Protein AF-A0A3N6ND21-F1 (afdb_monomer)

pLDDT: mean 80.26, std 15.73, range [36.34, 96.75]

Foldseek 3Di:
DDDPPDPPDDPDPPDDPCPVVLLQLLLVCLVPVVDDSLNSSLVSLVVDPDDPDDSVVSSVVSVVVCVVCVVVSNVVSVVVVVVVPPCPPPPPPPPDDDPQDPVNVVVVCCVDPNNVVVVVVCPDPVVVVVVCVCPPPVNVVVVVVVVVVVVCCVVVCVVVVVVVVVVVVCCVVVVPPDPPDDD

Structure (mmCIF, N/CA/C/O backbone):
data_AF-A0A3N6ND21-F1
#
_entry.id   AF-A0A3N6ND21-F1
#
loop_
_atom_site.group_PDB
_atom_site.id
_atom_site.type_symbol
_atom_site.label_atom_id
_atom_site.label_alt_id
_atom_site.label_comp_id
_atom_site.label_asym_id
_atom_site.label_entity_id
_atom_site.label_seq_id
_atom_site.pdbx_PDB_ins_code
_atom_site.Cartn_x
_atom_site.Cartn_y
_atom_site.Cartn_z
_atom_site.occupancy
_atom_site.B_iso_or_equiv
_atom_site.auth_seq_id
_atom_site.auth_comp_id
_atom_site.auth_asym_id
_atom_site.auth_atom_id
_atom_site.pdbx_PDB_model_num
ATOM 1 N N . MET A 1 1 ? 4.925 51.902 -24.354 1.00 36.34 1 MET A N 1
ATOM 2 C CA . MET A 1 1 ? 5.872 50.893 -24.880 1.00 36.34 1 MET A CA 1
ATOM 3 C C . MET A 1 1 ? 6.396 50.049 -23.722 1.00 36.34 1 MET A C 1
ATOM 5 O O . MET A 1 1 ? 7.237 50.530 -22.979 1.00 36.34 1 MET A O 1
ATOM 9 N N . THR A 1 2 ? 5.897 48.825 -23.520 1.00 45.31 2 THR A N 1
ATOM 10 C CA . THR A 1 2 ? 6.400 47.909 -22.473 1.00 45.31 2 THR A CA 1
ATOM 11 C C . THR A 1 2 ? 6.809 46.588 -23.112 1.00 45.31 2 THR A C 1
ATOM 13 O O . THR A 1 2 ? 5.983 45.735 -23.426 1.00 45.31 2 THR A O 1
ATOM 16 N N . ASN A 1 3 ? 8.109 46.460 -23.364 1.00 48.47 3 ASN A N 1
ATOM 17 C CA . ASN A 1 3 ? 8.723 45.335 -24.055 1.00 48.47 3 ASN A CA 1
ATOM 18 C C . ASN A 1 3 ? 8.964 44.195 -23.044 1.00 48.47 3 ASN A C 1
ATOM 20 O O . ASN A 1 3 ? 10.023 44.112 -22.421 1.00 48.47 3 ASN A O 1
ATOM 24 N N . ALA A 1 4 ? 7.953 43.352 -22.810 1.00 55.59 4 ALA A N 1
ATOM 25 C CA . ALA A 1 4 ? 8.074 42.191 -21.929 1.00 55.59 4 ALA A CA 1
ATOM 26 C C . ALA A 1 4 ? 8.944 41.117 -22.607 1.00 55.59 4 ALA A C 1
ATOM 28 O O . ALA A 1 4 ? 8.478 40.353 -23.455 1.00 55.59 4 ALA A O 1
ATOM 29 N N . LYS A 1 5 ? 10.232 41.071 -22.243 1.00 55.31 5 LYS A N 1
ATOM 30 C CA . LYS A 1 5 ? 11.182 40.031 -22.662 1.00 55.31 5 LYS A CA 1
ATOM 31 C C . LYS A 1 5 ? 10.616 38.648 -22.311 1.00 55.31 5 LYS A C 1
ATOM 33 O O . LYS A 1 5 ? 10.659 38.229 -21.157 1.00 55.31 5 LYS A O 1
ATOM 38 N N . ARG A 1 6 ? 10.102 37.924 -23.312 1.00 59.84 6 ARG A N 1
ATOM 39 C CA . ARG A 1 6 ? 9.726 36.508 -23.192 1.00 59.84 6 ARG A CA 1
ATOM 40 C C . ARG A 1 6 ? 10.969 35.721 -22.776 1.00 59.84 6 ARG A C 1
ATOM 42 O O . ARG A 1 6 ? 11.926 35.636 -23.545 1.00 59.84 6 ARG A O 1
ATOM 49 N N . GLY A 1 7 ? 10.969 35.180 -21.558 1.00 59.84 7 GLY A N 1
ATOM 50 C CA . GLY A 1 7 ? 12.037 34.306 -21.084 1.00 59.84 7 GLY A CA 1
ATOM 51 C C . GLY A 1 7 ? 12.221 33.153 -22.066 1.00 59.84 7 GLY A C 1
ATOM 52 O O . GLY A 1 7 ? 11.291 32.387 -22.311 1.00 59.84 7 GLY A O 1
ATOM 53 N N . ARG A 1 8 ? 13.406 33.051 -22.674 1.00 55.09 8 ARG A N 1
ATOM 54 C CA . ARG A 1 8 ? 13.765 31.902 -23.507 1.00 55.09 8 ARG A CA 1
ATOM 55 C C . ARG A 1 8 ? 13.865 30.680 -22.592 1.00 55.09 8 ARG A C 1
ATOM 57 O O . ARG A 1 8 ? 14.837 30.532 -21.862 1.00 55.09 8 ARG A O 1
ATOM 64 N N . GLY A 1 9 ? 12.854 29.822 -22.624 1.00 66.25 9 GLY A N 1
ATOM 65 C CA . GLY A 1 9 ? 12.825 28.561 -21.891 1.00 66.25 9 GLY A CA 1
ATOM 66 C C . GLY A 1 9 ? 11.763 27.630 -22.461 1.00 66.25 9 GLY A C 1
ATOM 67 O O . GLY A 1 9 ? 10.735 28.086 -22.959 1.00 66.25 9 GLY A O 1
ATOM 68 N N . ARG A 1 10 ? 12.019 26.315 -22.415 1.00 59.00 10 ARG A N 1
ATOM 69 C CA . ARG A 1 10 ? 10.995 25.311 -22.734 1.00 59.00 10 ARG A CA 1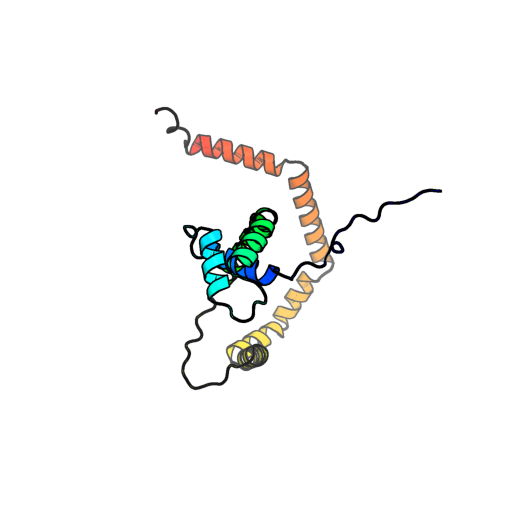
ATOM 70 C C . ARG A 1 10 ? 9.792 25.510 -21.799 1.00 59.00 10 ARG A C 1
ATOM 72 O O . ARG A 1 10 ? 10.011 25.766 -20.613 1.00 59.00 10 ARG A O 1
ATOM 79 N N . PRO A 1 11 ? 8.550 25.371 -22.294 1.00 59.31 11 PRO A N 1
ATOM 80 C CA . PRO A 1 11 ? 7.363 25.485 -21.457 1.00 59.31 11 PRO A CA 1
ATOM 81 C C . PRO A 1 11 ? 7.467 24.550 -20.247 1.00 59.31 11 PRO A C 1
ATOM 83 O O . PRO A 1 11 ? 7.908 23.398 -20.357 1.00 59.31 11 PRO A O 1
ATOM 86 N N . LYS A 1 12 ? 7.091 25.082 -19.080 1.00 48.97 12 LYS A N 1
ATOM 87 C CA . LYS A 1 12 ? 7.062 24.371 -17.798 1.00 48.97 12 LYS A CA 1
ATOM 88 C C . LYS A 1 12 ? 6.184 23.125 -17.990 1.00 48.97 12 LYS A C 1
ATOM 90 O O . LYS A 1 12 ? 4.995 23.261 -18.241 1.00 48.97 12 LYS A O 1
ATOM 95 N N . GLY A 1 13 ? 6.783 21.931 -17.969 1.00 53.28 13 GLY A N 1
ATOM 96 C CA . GLY A 1 13 ? 6.072 20.662 -18.202 1.00 53.28 13 GLY A CA 1
ATOM 97 C C . GLY A 1 13 ? 6.455 19.876 -19.466 1.00 53.28 13 GLY A C 1
ATOM 98 O O . GLY A 1 13 ? 6.049 18.731 -19.589 1.00 53.28 13 GLY A O 1
ATOM 99 N N . SER A 1 14 ? 7.311 20.392 -20.359 1.00 49.66 14 SER A N 1
ATOM 100 C CA . SER A 1 14 ? 7.809 19.651 -21.548 1.00 49.66 14 SER A CA 1
ATOM 101 C C . SER A 1 14 ? 8.803 18.504 -21.227 1.00 49.66 14 SER A C 1
ATOM 103 O O . SER A 1 14 ? 9.479 17.981 -22.121 1.00 49.66 14 SER A O 1
ATOM 105 N N . GLY A 1 15 ? 8.974 18.132 -19.957 1.00 62.44 15 GLY A N 1
ATOM 106 C CA . GLY A 1 15 ? 9.943 17.117 -19.545 1.00 62.44 15 GLY A CA 1
ATOM 107 C C . GLY A 1 15 ? 9.497 15.710 -19.943 1.00 62.44 15 GLY A C 1
ATOM 108 O O . GLY A 1 15 ? 8.353 15.343 -19.704 1.00 62.44 15 GLY A O 1
ATOM 109 N N . LYS A 1 16 ? 10.409 14.901 -20.502 1.00 73.88 16 LYS A N 1
ATOM 110 C CA . LYS A 1 16 ? 10.182 13.456 -20.690 1.00 73.88 16 LYS A CA 1
ATOM 111 C C . LYS A 1 16 ? 9.733 12.833 -19.349 1.00 73.88 16 LYS A C 1
ATOM 113 O O . LYS A 1 16 ? 10.270 13.199 -18.293 1.00 73.88 16 LYS A O 1
ATOM 118 N N . ASN A 1 17 ? 8.738 11.940 -19.384 1.00 83.44 17 ASN A N 1
ATOM 119 C CA . ASN A 1 17 ? 8.227 11.268 -18.187 1.00 83.44 17 ASN A CA 1
ATOM 120 C C . ASN A 1 17 ? 9.236 10.212 -17.714 1.00 83.44 17 ASN A C 1
ATOM 122 O O . ASN A 1 17 ? 9.278 9.099 -18.227 1.00 83.44 17 ASN A O 1
ATOM 126 N N . ASP A 1 18 ? 10.066 10.594 -16.746 1.00 88.88 18 ASP A N 1
ATOM 127 C CA . ASP A 1 18 ? 11.083 9.719 -16.154 1.00 88.88 18 ASP A CA 1
ATOM 128 C C . ASP A 1 18 ? 10.562 8.962 -14.915 1.00 88.88 18 ASP A C 1
ATOM 130 O O . ASP A 1 18 ? 11.304 8.173 -14.335 1.00 88.88 18 ASP A O 1
ATOM 134 N N . GLY A 1 19 ? 9.304 9.185 -14.506 1.00 87.81 19 GLY A N 1
ATOM 135 C CA . GLY A 1 19 ? 8.714 8.611 -13.288 1.00 87.81 19 GLY A CA 1
ATOM 136 C C . GLY A 1 19 ? 8.849 7.087 -13.199 1.00 87.81 19 GLY A C 1
ATOM 137 O O . GLY A 1 19 ? 9.448 6.606 -12.240 1.00 87.81 19 GLY A O 1
ATOM 138 N N . PRO A 1 20 ? 8.442 6.322 -14.232 1.00 90.19 20 PRO A N 1
ATOM 139 C CA . PRO A 1 20 ? 8.549 4.861 -14.209 1.00 90.19 20 PRO A CA 1
ATOM 140 C C . PRO A 1 20 ? 9.982 4.331 -14.044 1.00 90.19 20 PRO A C 1
ATOM 142 O O . PRO A 1 20 ? 10.192 3.246 -13.508 1.00 90.19 20 PRO A O 1
ATOM 145 N N . ILE A 1 21 ? 10.988 5.077 -14.511 1.00 91.31 21 ILE A N 1
ATOM 146 C CA . ILE A 1 21 ? 12.400 4.696 -14.360 1.00 91.31 21 ILE A CA 1
ATOM 147 C C . ILE A 1 21 ? 12.838 4.925 -12.918 1.00 91.31 21 ILE A C 1
ATOM 149 O O . ILE A 1 21 ? 13.498 4.074 -12.328 1.00 91.31 21 ILE A O 1
ATOM 153 N N . LEU A 1 22 ? 12.474 6.078 -12.358 1.00 94.38 22 LEU A N 1
ATOM 154 C CA . LEU A 1 22 ? 12.807 6.442 -10.987 1.00 94.38 22 LEU A CA 1
ATOM 155 C C . LEU A 1 22 ? 12.127 5.505 -9.978 1.00 94.38 22 LEU A C 1
ATOM 157 O O . LEU A 1 22 ? 12.752 5.150 -8.982 1.00 94.38 22 LEU A O 1
ATOM 161 N N . ASP A 1 23 ? 10.919 5.022 -10.276 1.00 95.50 23 ASP A N 1
ATOM 162 C CA . ASP A 1 23 ? 10.266 3.961 -9.504 1.00 95.50 23 ASP A CA 1
ATOM 163 C C . ASP A 1 23 ? 11.098 2.672 -9.485 1.00 95.50 23 ASP A C 1
ATOM 165 O O . ASP A 1 23 ? 11.390 2.148 -8.412 1.00 95.50 23 ASP A O 1
ATOM 169 N N . ARG A 1 24 ? 11.573 2.204 -10.650 1.00 93.56 24 ARG A N 1
ATOM 170 C CA . ARG A 1 24 ? 12.448 1.018 -10.733 1.00 93.56 24 ARG A CA 1
ATOM 171 C C . ARG A 1 24 ? 13.773 1.215 -9.997 1.00 93.56 24 ARG A C 1
ATOM 173 O O . ARG A 1 24 ? 14.292 0.269 -9.410 1.00 93.56 24 ARG A O 1
ATOM 180 N N . VAL A 1 25 ? 14.335 2.427 -10.033 1.00 95.62 25 VAL A N 1
ATOM 181 C CA . VAL A 1 25 ? 15.542 2.778 -9.265 1.00 95.62 25 VAL A CA 1
ATOM 182 C C . VAL A 1 25 ? 15.263 2.644 -7.769 1.00 95.62 25 VAL A C 1
ATOM 184 O O . VAL A 1 25 ? 16.058 2.029 -7.061 1.00 95.62 25 VAL A O 1
ATOM 187 N N . ALA A 1 26 ? 14.139 3.181 -7.292 1.00 96.00 26 ALA A N 1
ATOM 188 C CA . ALA A 1 26 ? 13.749 3.090 -5.891 1.00 96.00 26 ALA A CA 1
ATOM 189 C C . ALA A 1 26 ? 13.506 1.642 -5.452 1.00 96.00 26 ALA A C 1
ATOM 191 O O . ALA A 1 26 ? 14.030 1.235 -4.418 1.00 96.00 26 ALA A O 1
ATOM 192 N N . ASP A 1 27 ? 12.809 0.845 -6.262 1.00 95.00 27 ASP A N 1
ATOM 193 C CA . ASP A 1 27 ? 12.587 -0.577 -5.984 1.00 95.00 27 ASP A CA 1
ATOM 194 C C . ASP A 1 27 ? 13.919 -1.348 -5.900 1.00 95.00 27 ASP A C 1
ATOM 196 O O . ASP A 1 27 ? 14.110 -2.176 -5.007 1.00 95.00 27 ASP A O 1
ATOM 200 N N . ALA A 1 28 ? 14.881 -1.041 -6.781 1.00 94.12 28 ALA A N 1
ATOM 201 C CA . ALA A 1 28 ? 16.209 -1.655 -6.758 1.00 94.12 28 ALA A CA 1
ATOM 202 C C . ALA A 1 28 ? 16.999 -1.318 -5.481 1.00 94.12 28 ALA A C 1
ATOM 204 O O . ALA A 1 28 ? 17.672 -2.191 -4.939 1.00 94.12 28 ALA A O 1
ATOM 205 N N . ILE A 1 29 ? 16.899 -0.079 -4.988 1.00 96.12 29 ILE A N 1
ATOM 206 C CA . ILE A 1 29 ? 17.558 0.363 -3.747 1.00 96.12 29 ILE A CA 1
ATOM 207 C C . ILE A 1 29 ? 16.871 -0.230 -2.513 1.00 96.12 29 ILE A C 1
ATOM 209 O O . ILE A 1 29 ? 17.539 -0.605 -1.558 1.00 96.12 29 ILE A O 1
ATOM 213 N N . VAL A 1 30 ? 15.540 -0.336 -2.508 1.00 95.25 30 VAL A N 1
ATOM 214 C CA . VAL A 1 30 ? 14.815 -0.978 -1.399 1.00 95.25 30 VAL A CA 1
ATOM 215 C C . VAL A 1 30 ? 15.167 -2.464 -1.304 1.00 95.25 30 VAL A C 1
ATOM 217 O O . VAL A 1 30 ? 15.312 -2.982 -0.200 1.00 95.25 30 VAL A O 1
ATOM 220 N N . LYS A 1 31 ? 15.345 -3.140 -2.446 1.00 92.88 31 LYS A N 1
ATOM 221 C CA . LYS A 1 31 ? 15.768 -4.546 -2.497 1.00 92.88 31 LYS A CA 1
ATOM 222 C C . LYS A 1 31 ? 17.215 -4.750 -2.034 1.00 92.88 31 LYS A C 1
ATOM 224 O O . LYS A 1 31 ? 17.497 -5.743 -1.372 1.00 92.88 31 LYS A O 1
ATOM 229 N N . ASP A 1 32 ? 18.116 -3.841 -2.399 1.00 94.31 32 ASP A N 1
ATOM 230 C CA . ASP A 1 32 ? 19.530 -3.860 -2.010 1.00 94.31 32 ASP A CA 1
ATOM 231 C C . ASP A 1 32 ? 19.944 -2.486 -1.451 1.00 94.31 32 ASP A C 1
ATOM 233 O O . ASP A 1 32 ? 20.367 -1.607 -2.212 1.00 94.31 32 ASP A O 1
ATOM 237 N N . PRO A 1 33 ? 19.844 -2.278 -0.123 1.00 92.81 33 PRO A N 1
ATOM 238 C CA . PRO A 1 33 ? 20.138 -0.988 0.501 1.00 92.81 33 PRO A CA 1
ATOM 239 C C . PRO A 1 33 ? 21.593 -0.521 0.360 1.00 92.81 33 PRO A C 1
ATOM 241 O O . PRO A 1 33 ? 21.868 0.663 0.554 1.00 92.81 33 PRO A O 1
ATOM 244 N N . GLN A 1 34 ? 22.536 -1.415 0.033 1.00 93.31 34 GLN A N 1
ATOM 245 C CA . GLN A 1 34 ? 23.933 -1.037 -0.209 1.00 93.31 34 GLN A CA 1
ATOM 246 C C . GLN A 1 34 ? 24.150 -0.478 -1.623 1.00 93.31 34 GLN A C 1
ATOM 248 O O . GLN A 1 34 ? 25.197 0.113 -1.919 1.00 93.31 34 GLN A O 1
ATOM 253 N N . LEU A 1 35 ? 23.162 -0.627 -2.509 1.00 93.81 35 LEU A N 1
ATOM 254 C CA . LEU A 1 35 ? 23.247 -0.172 -3.883 1.00 93.81 35 LEU A CA 1
ATOM 255 C C . LEU A 1 35 ? 23.168 1.356 -3.965 1.00 93.81 35 LEU A C 1
ATOM 257 O O . LEU A 1 35 ? 22.164 1.989 -3.640 1.00 93.81 35 LEU A O 1
ATOM 261 N N . LYS A 1 36 ? 24.231 1.970 -4.493 1.00 95.69 36 LYS A N 1
ATOM 262 C CA . LYS A 1 36 ? 24.248 3.416 -4.742 1.00 95.69 36 LYS A CA 1
ATOM 263 C C . LYS A 1 36 ? 23.191 3.794 -5.795 1.00 95.69 36 LYS A C 1
ATOM 265 O O . LYS A 1 36 ? 23.129 3.135 -6.839 1.00 95.69 36 LYS A O 1
ATOM 270 N N . PRO A 1 37 ? 22.455 4.911 -5.624 1.00 93.94 37 PRO A N 1
ATOM 271 C CA . PRO A 1 37 ? 21.434 5.340 -6.583 1.00 93.94 37 PRO A CA 1
ATOM 272 C C . PRO A 1 37 ? 21.960 5.512 -8.010 1.00 93.94 37 PRO A C 1
ATOM 274 O O . PRO A 1 37 ? 21.326 5.079 -8.966 1.00 93.94 37 PRO A O 1
ATOM 277 N N . THR A 1 38 ? 23.164 6.070 -8.167 1.00 94.81 38 THR A N 1
ATOM 278 C CA . THR A 1 38 ? 23.814 6.224 -9.478 1.00 94.81 38 THR A CA 1
ATOM 279 C C . THR A 1 38 ? 24.069 4.873 -10.150 1.00 94.81 38 THR A C 1
ATOM 281 O O . THR A 1 38 ? 23.863 4.732 -11.352 1.00 94.81 38 THR A O 1
ATOM 284 N N . THR A 1 39 ? 24.473 3.862 -9.378 1.00 96.75 39 THR A N 1
ATOM 285 C CA . THR A 1 39 ? 24.692 2.501 -9.882 1.00 96.75 39 THR A CA 1
ATOM 286 C C . THR A 1 39 ? 23.372 1.850 -10.292 1.00 96.75 39 THR A C 1
ATOM 288 O O . THR A 1 39 ? 23.305 1.225 -11.349 1.00 96.75 39 THR A O 1
ATOM 291 N N . ALA A 1 40 ? 22.311 2.034 -9.502 1.00 95.38 40 ALA A N 1
ATOM 292 C CA . ALA A 1 40 ? 20.968 1.566 -9.842 1.00 95.38 40 ALA A CA 1
ATOM 293 C C . ALA A 1 40 ? 20.448 2.211 -11.142 1.00 95.38 40 ALA A C 1
ATOM 295 O O . ALA A 1 40 ? 19.977 1.508 -12.035 1.00 95.38 40 ALA A O 1
ATOM 296 N N . MET A 1 41 ? 20.615 3.529 -11.297 1.00 94.94 41 MET A N 1
ATOM 297 C CA . MET A 1 41 ? 20.259 4.253 -12.525 1.00 94.94 41 MET A CA 1
ATOM 298 C C . MET A 1 41 ? 21.017 3.723 -13.741 1.00 94.94 41 MET A C 1
ATOM 300 O O . MET A 1 41 ? 20.397 3.429 -14.757 1.00 94.94 41 MET A O 1
ATOM 304 N N . LEU A 1 42 ? 22.340 3.553 -13.639 1.00 94.88 42 LEU A N 1
ATOM 305 C CA . LEU A 1 42 ? 23.164 3.020 -14.729 1.00 94.88 42 LEU A CA 1
ATOM 306 C C . LEU A 1 42 ? 22.713 1.620 -15.160 1.00 94.88 42 LEU A C 1
ATOM 308 O O . LEU A 1 42 ? 22.593 1.360 -16.356 1.00 94.88 42 LEU A O 1
ATOM 312 N N . ARG A 1 43 ? 22.417 0.734 -14.199 1.00 94.44 43 ARG A N 1
ATOM 313 C CA . ARG A 1 43 ? 21.896 -0.612 -14.490 1.00 94.44 43 ARG A CA 1
ATOM 314 C C . ARG A 1 43 ? 20.603 -0.549 -15.306 1.00 94.44 43 ARG A C 1
ATOM 316 O O . ARG A 1 43 ? 20.474 -1.270 -16.289 1.00 94.44 43 ARG A O 1
ATOM 323 N N . ILE A 1 44 ? 19.677 0.332 -14.930 1.00 92.94 44 ILE A N 1
ATOM 324 C CA . ILE A 1 44 ? 18.375 0.455 -15.599 1.00 92.94 44 ILE A CA 1
ATOM 325 C C . ILE A 1 44 ? 18.504 1.112 -16.977 1.00 92.94 44 ILE A C 1
ATOM 327 O O . ILE A 1 44 ? 17.879 0.641 -17.923 1.00 92.94 44 ILE A O 1
ATOM 331 N N . ILE A 1 45 ? 19.336 2.152 -17.120 1.00 91.44 45 ILE A N 1
ATOM 332 C CA . ILE A 1 45 ? 19.573 2.809 -18.415 1.00 91.44 45 ILE A CA 1
ATOM 333 C C . ILE A 1 45 ? 20.145 1.806 -19.424 1.00 91.44 45 ILE A C 1
ATOM 335 O O . ILE A 1 45 ? 19.645 1.723 -20.541 1.00 91.44 45 ILE A O 1
ATOM 339 N N . ARG A 1 46 ? 21.155 1.020 -19.027 1.00 90.00 46 ARG A N 1
ATOM 340 C CA . ARG A 1 46 ? 21.801 0.025 -19.903 1.00 90.00 46 ARG A CA 1
ATOM 341 C C . ARG A 1 46 ? 20.886 -1.138 -20.269 1.00 90.00 46 ARG A C 1
ATOM 343 O O . ARG A 1 46 ? 21.013 -1.688 -21.354 1.00 90.00 46 ARG A O 1
ATOM 350 N N . GLY A 1 47 ? 19.980 -1.510 -19.367 1.00 85.38 47 GLY A N 1
ATOM 351 C CA . GLY A 1 47 ? 19.015 -2.585 -19.590 1.00 85.38 47 GLY A CA 1
ATOM 352 C C . GLY A 1 47 ? 17.833 -2.200 -20.484 1.00 85.38 47 GLY A C 1
ATOM 353 O O . GLY A 1 47 ? 17.017 -3.063 -20.791 1.00 85.38 47 GLY A O 1
ATOM 354 N N . GLN A 1 48 ? 17.706 -0.932 -20.889 1.00 82.25 48 GLN A N 1
ATOM 355 C CA . GLN A 1 48 ? 16.574 -0.452 -21.674 1.00 82.25 48 GLN A CA 1
ATOM 356 C C . GLN A 1 48 ? 17.031 0.102 -23.028 1.00 82.25 48 GLN A C 1
ATOM 358 O O . GLN A 1 48 ? 17.790 1.065 -23.100 1.00 82.25 48 GLN A O 1
ATOM 363 N N . SER A 1 49 ? 16.522 -0.482 -24.111 1.00 73.81 49 SER A N 1
ATOM 364 C CA . SER A 1 49 ? 16.683 0.023 -25.477 1.00 73.81 49 SER A CA 1
ATOM 365 C C . SER A 1 49 ? 15.608 1.062 -25.822 1.00 73.81 49 SER A C 1
ATOM 367 O O . SER A 1 49 ? 14.520 1.051 -25.245 1.00 73.81 49 SER A O 1
ATOM 369 N N . GLY A 1 50 ? 15.885 1.936 -26.795 1.00 76.69 50 GLY A N 1
ATOM 370 C CA . GLY A 1 50 ? 14.893 2.884 -27.331 1.00 76.69 50 GLY A CA 1
ATOM 371 C C . GLY A 1 50 ? 14.995 4.317 -26.800 1.00 76.69 50 GLY A C 1
ATOM 372 O O . GLY A 1 50 ? 13.997 5.032 -26.763 1.00 76.69 50 GLY A O 1
ATOM 373 N N . TRP A 1 51 ? 16.184 4.752 -26.376 1.00 75.75 51 TRP A N 1
ATOM 374 C CA . TRP A 1 51 ? 16.416 6.136 -25.965 1.00 75.75 51 TRP A CA 1
ATOM 375 C C . TRP A 1 51 ? 17.002 6.983 -27.096 1.00 75.75 51 TRP A C 1
ATOM 377 O O . TRP A 1 51 ? 18.046 6.645 -27.641 1.00 75.75 51 TRP A O 1
ATOM 387 N N . ASP A 1 52 ? 16.423 8.163 -27.337 1.00 74.19 52 ASP A N 1
ATOM 388 C CA . ASP A 1 52 ? 16.986 9.157 -28.277 1.00 74.19 52 ASP A CA 1
ATOM 389 C C . ASP A 1 52 ? 18.198 9.930 -27.714 1.00 74.19 52 ASP A C 1
ATOM 391 O O . ASP A 1 52 ? 18.632 10.921 -28.297 1.00 74.19 52 ASP A O 1
ATOM 395 N N . ALA A 1 53 ? 18.682 9.584 -26.517 1.00 79.94 53 ALA A N 1
ATOM 396 C CA . ALA A 1 53 ? 19.714 10.334 -25.804 1.00 79.94 53 ALA A CA 1
ATOM 397 C C . ALA A 1 53 ? 20.820 9.410 -25.294 1.00 79.94 53 ALA A C 1
ATOM 399 O O . ALA A 1 53 ? 20.576 8.248 -24.979 1.00 79.94 53 ALA A O 1
ATOM 400 N N . THR A 1 54 ? 22.026 9.961 -25.158 1.00 86.19 54 THR A N 1
ATOM 401 C CA . THR A 1 54 ? 23.175 9.225 -24.624 1.00 86.19 54 THR A CA 1
ATOM 402 C C . THR A 1 54 ? 22.974 8.870 -23.149 1.00 86.19 54 THR A C 1
ATOM 404 O O . THR A 1 54 ? 22.302 9.587 -22.397 1.00 86.19 54 THR A O 1
ATOM 407 N N . GLU A 1 55 ? 23.614 7.782 -22.713 1.00 87.44 55 GLU A N 1
ATOM 408 C CA . GLU A 1 55 ? 23.602 7.311 -21.320 1.00 87.44 55 GLU A CA 1
ATOM 409 C C . GLU A 1 55 ? 23.979 8.429 -20.336 1.00 87.44 55 GLU A C 1
ATOM 411 O O . GLU A 1 55 ? 23.293 8.639 -19.337 1.00 87.44 55 GLU A O 1
ATOM 416 N N . ALA A 1 56 ? 25.010 9.217 -20.654 1.00 88.12 56 ALA A N 1
ATOM 417 C CA . ALA A 1 56 ? 25.466 10.320 -19.811 1.00 88.12 56 ALA A CA 1
ATOM 418 C C . ALA A 1 56 ? 24.407 11.428 -19.651 1.00 88.12 56 ALA A C 1
ATOM 420 O O . ALA A 1 56 ? 24.226 11.972 -18.556 1.00 88.12 56 ALA A O 1
ATOM 421 N N . THR A 1 57 ? 23.681 11.762 -20.723 1.00 88.06 57 THR A N 1
ATOM 422 C CA . THR A 1 57 ? 22.603 12.759 -20.679 1.00 88.06 57 THR A CA 1
ATOM 423 C C . THR A 1 57 ? 21.412 12.254 -19.866 1.00 88.06 57 THR A C 1
ATOM 425 O O . THR A 1 57 ? 20.846 13.011 -19.074 1.00 88.06 57 THR A O 1
ATOM 428 N N . LEU A 1 58 ? 21.048 10.978 -20.023 1.00 88.56 58 LEU A N 1
ATOM 429 C CA . LEU A 1 58 ? 19.986 10.345 -19.239 1.00 88.56 58 LEU A CA 1
ATOM 430 C C . LEU A 1 58 ? 20.346 10.298 -17.756 1.00 88.56 58 LEU A C 1
ATOM 432 O O . LEU A 1 58 ? 19.537 10.697 -16.922 1.00 88.56 58 LEU A O 1
ATOM 436 N N . LEU A 1 59 ? 21.576 9.895 -17.434 1.00 93.19 59 LEU A N 1
ATOM 437 C CA . LEU A 1 59 ? 22.048 9.802 -16.060 1.00 93.19 59 LEU A CA 1
ATOM 438 C C . LEU A 1 59 ? 21.960 11.152 -15.344 1.00 93.19 59 LEU A C 1
ATOM 440 O O . LEU A 1 59 ? 21.363 11.234 -14.274 1.00 93.19 59 LEU A O 1
ATOM 444 N N . ARG A 1 60 ? 22.477 12.230 -15.953 1.00 91.25 60 ARG A N 1
ATOM 445 C CA . ARG A 1 60 ? 22.401 13.581 -15.366 1.00 91.25 60 ARG A CA 1
ATOM 446 C C . ARG A 1 6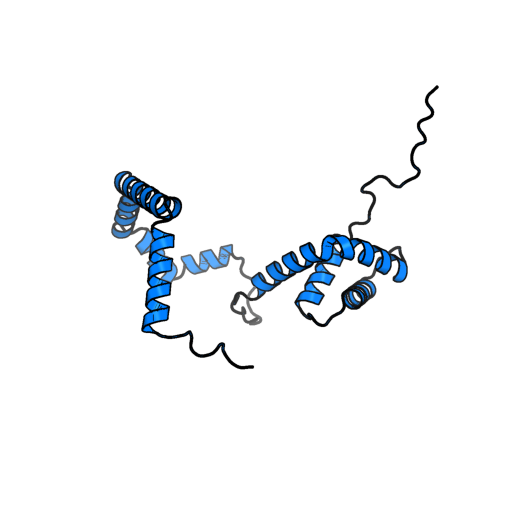0 ? 20.957 14.032 -15.142 1.00 91.25 60 ARG A C 1
ATOM 448 O O . ARG A 1 60 ? 20.649 14.624 -14.108 1.00 91.25 60 ARG A O 1
ATOM 455 N N . ARG A 1 61 ? 20.061 13.741 -16.092 1.00 88.81 61 ARG A N 1
ATOM 456 C CA . ARG A 1 61 ? 18.635 14.081 -15.982 1.00 88.81 61 ARG A CA 1
ATOM 457 C C . ARG A 1 61 ? 17.967 13.340 -14.822 1.00 88.81 61 ARG A C 1
ATOM 459 O O . ARG A 1 61 ? 17.265 13.968 -14.031 1.00 88.81 61 ARG A O 1
ATOM 466 N N . LEU A 1 62 ? 18.206 12.033 -14.709 1.00 92.12 62 LEU A N 1
ATOM 467 C CA . LEU A 1 62 ? 17.653 11.203 -13.638 1.00 92.12 62 LEU A CA 1
ATOM 468 C C . LEU A 1 62 ? 18.216 11.590 -12.273 1.00 92.12 62 LEU A C 1
ATOM 470 O O . LEU A 1 62 ? 17.447 11.696 -11.326 1.00 92.12 62 LEU A O 1
ATOM 474 N N . GLN A 1 63 ? 19.512 11.895 -12.175 1.00 94.50 63 GLN A N 1
ATOM 475 C CA . GLN A 1 63 ? 20.128 12.399 -10.944 1.00 94.50 63 GLN A CA 1
ATOM 476 C C . GLN A 1 63 ? 19.469 13.696 -10.462 1.00 94.50 63 GLN A C 1
ATOM 478 O O . GLN A 1 63 ? 19.170 13.827 -9.276 1.00 94.50 63 GLN A O 1
ATOM 483 N N . GLY A 1 64 ? 19.204 14.637 -11.377 1.00 92.38 64 GLY A N 1
ATOM 484 C CA . GLY A 1 64 ? 18.531 15.894 -11.047 1.00 92.38 64 GLY A CA 1
ATOM 485 C C . GLY A 1 64 ? 17.127 15.685 -10.475 1.00 92.38 64 GLY A C 1
ATOM 486 O O . GLY A 1 64 ? 16.780 16.300 -9.471 1.00 92.38 64 GLY A O 1
ATOM 487 N N . LYS A 1 65 ? 16.336 14.784 -11.072 1.00 91.12 65 LYS A N 1
ATOM 488 C CA . LYS A 1 65 ? 14.987 14.453 -10.579 1.00 91.12 65 LYS A CA 1
ATOM 489 C C . LYS A 1 65 ? 15.021 13.664 -9.275 1.00 91.12 65 LYS A C 1
ATOM 491 O O . LYS A 1 65 ? 14.307 13.994 -8.335 1.00 91.12 65 LYS A O 1
ATOM 496 N N . TRP A 1 66 ? 15.908 12.678 -9.191 1.00 94.31 66 TRP A N 1
ATOM 497 C CA . TRP A 1 66 ? 16.096 11.866 -7.996 1.00 94.31 66 TRP A CA 1
ATOM 498 C C . TRP A 1 66 ? 16.441 12.715 -6.778 1.00 94.31 66 TRP A C 1
ATOM 500 O O . TRP A 1 66 ? 15.882 12.494 -5.715 1.00 94.31 66 TRP A O 1
ATOM 510 N N . LYS A 1 67 ? 17.298 13.731 -6.924 1.00 93.31 67 LYS A N 1
ATOM 511 C CA . LYS A 1 67 ? 17.648 14.626 -5.812 1.00 93.31 67 LYS A CA 1
ATOM 512 C C . LYS A 1 67 ? 16.427 15.315 -5.184 1.00 93.31 67 LYS A C 1
ATOM 514 O O . LYS A 1 67 ? 16.459 15.599 -3.993 1.00 93.31 67 LYS A O 1
ATOM 519 N N . ASN A 1 68 ? 15.378 15.564 -5.965 1.00 91.19 68 ASN A N 1
ATOM 520 C CA . ASN A 1 68 ? 14.175 16.252 -5.500 1.00 91.19 68 ASN A CA 1
ATOM 521 C C . ASN A 1 68 ? 13.086 15.289 -5.000 1.00 91.19 68 ASN A C 1
ATOM 523 O O . ASN A 1 68 ? 12.266 15.678 -4.177 1.00 91.19 68 ASN A O 1
ATOM 527 N N . GLU A 1 69 ? 13.045 14.057 -5.517 1.00 92.81 69 GLU A N 1
ATOM 528 C CA . GLU A 1 69 ? 11.913 13.134 -5.333 1.00 92.81 69 GLU A CA 1
ATOM 529 C C . GLU A 1 69 ? 12.287 11.820 -4.623 1.00 92.81 69 GLU A C 1
ATOM 531 O O . GLU A 1 69 ? 11.409 10.999 -4.358 1.00 92.81 69 GLU A O 1
ATOM 536 N N . SER A 1 70 ? 13.568 11.600 -4.306 1.00 92.56 70 SER A N 1
ATOM 537 C CA . SER A 1 70 ? 14.093 10.326 -3.787 1.00 92.56 70 SER A CA 1
ATOM 538 C C . SER A 1 70 ? 13.358 9.818 -2.554 1.00 92.56 70 SER A C 1
ATOM 540 O O . SER A 1 7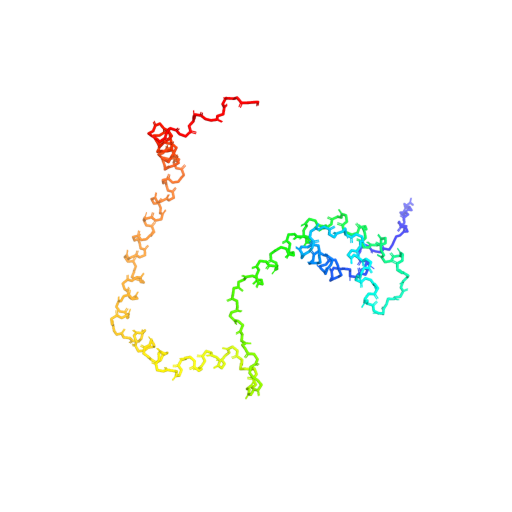0 ? 13.012 8.644 -2.499 1.00 92.56 70 SER A O 1
ATOM 542 N N . GLU A 1 71 ? 13.091 10.683 -1.578 1.00 93.88 71 GLU A N 1
ATOM 543 C CA . GLU A 1 71 ? 12.423 10.297 -0.334 1.00 93.88 71 GLU A CA 1
ATOM 544 C C . GLU A 1 71 ? 11.009 9.765 -0.596 1.00 93.88 71 GLU A C 1
ATOM 546 O O . GLU A 1 71 ? 10.643 8.684 -0.131 1.00 93.88 71 GLU A O 1
ATOM 551 N N . LYS A 1 72 ? 10.243 10.476 -1.431 1.00 94.44 72 LYS A N 1
ATOM 552 C CA . LYS A 1 72 ? 8.894 10.071 -1.835 1.00 94.44 72 LYS A CA 1
ATOM 553 C C . LYS A 1 72 ? 8.914 8.735 -2.579 1.00 94.44 72 LYS A C 1
ATOM 555 O O . LYS A 1 72 ? 8.100 7.860 -2.293 1.00 94.44 72 LYS A O 1
ATOM 560 N N . LEU A 1 73 ? 9.846 8.578 -3.516 1.00 94.25 73 LEU A N 1
ATOM 561 C CA . LEU A 1 73 ? 9.985 7.363 -4.318 1.00 94.25 73 LEU A CA 1
ATOM 562 C C . LEU A 1 73 ? 10.401 6.158 -3.464 1.00 94.25 73 LEU A C 1
ATOM 564 O O . LEU A 1 73 ? 9.859 5.071 -3.640 1.00 94.25 73 LEU A O 1
ATOM 568 N N . LEU A 1 74 ? 11.319 6.344 -2.511 1.00 95.75 74 LEU A N 1
ATOM 569 C CA . LEU A 1 74 ? 11.756 5.285 -1.599 1.00 95.75 74 LEU A CA 1
ATOM 570 C C . LEU A 1 74 ? 10.646 4.866 -0.633 1.00 95.75 74 LEU A C 1
ATOM 572 O O . LEU A 1 74 ? 10.488 3.673 -0.385 1.00 95.75 74 LEU A O 1
ATOM 576 N N . ASN A 1 75 ? 9.852 5.806 -0.115 1.00 94.06 75 ASN A N 1
ATOM 577 C CA . ASN A 1 75 ? 8.703 5.470 0.727 1.00 94.06 75 ASN A CA 1
ATOM 578 C C . ASN A 1 75 ? 7.649 4.680 -0.058 1.00 94.06 75 ASN A C 1
ATOM 580 O O . ASN A 1 75 ? 7.237 3.612 0.390 1.00 94.06 75 ASN A O 1
ATOM 584 N N . ALA A 1 76 ? 7.309 5.121 -1.272 1.00 91.88 76 ALA A N 1
ATOM 585 C CA . ALA A 1 76 ? 6.408 4.375 -2.149 1.00 91.88 76 ALA A CA 1
ATOM 586 C C . ALA A 1 76 ? 6.950 2.970 -2.481 1.00 91.88 76 ALA A C 1
ATOM 588 O O . ALA A 1 76 ? 6.205 1.992 -2.455 1.00 91.88 76 ALA A O 1
ATOM 589 N N . ALA A 1 77 ? 8.254 2.836 -2.740 1.00 93.62 77 ALA A N 1
ATOM 590 C CA . ALA A 1 77 ? 8.894 1.544 -2.985 1.00 93.62 77 ALA A CA 1
ATOM 591 C C . ALA A 1 77 ? 8.856 0.617 -1.756 1.00 93.62 77 ALA A C 1
ATOM 593 O O . ALA A 1 77 ? 8.607 -0.580 -1.895 1.00 93.62 77 ALA A O 1
ATOM 594 N N . ARG A 1 78 ? 9.036 1.151 -0.540 1.00 93.31 78 ARG A N 1
ATOM 595 C CA . ARG A 1 78 ? 8.892 0.382 0.710 1.00 93.31 78 ARG A CA 1
ATOM 596 C C . ARG A 1 78 ? 7.464 -0.106 0.916 1.00 93.31 78 ARG A C 1
ATOM 598 O O . ARG A 1 78 ? 7.277 -1.266 1.268 1.00 93.31 78 ARG A O 1
ATOM 605 N N . GLU A 1 79 ? 6.465 0.737 0.655 1.00 90.69 79 GLU A N 1
ATOM 606 C CA . GLU A 1 79 ? 5.057 0.327 0.701 1.00 90.69 79 GLU A CA 1
ATOM 607 C C . GLU A 1 79 ? 4.769 -0.797 -0.299 1.00 90.69 79 GLU A C 1
ATOM 609 O O . GLU A 1 79 ? 4.119 -1.786 0.047 1.00 90.69 79 GLU A O 1
ATOM 614 N N . ARG A 1 80 ? 5.290 -0.687 -1.530 1.00 89.81 80 ARG A N 1
ATOM 615 C CA . ARG A 1 80 ? 5.187 -1.752 -2.538 1.00 89.81 80 ARG A CA 1
ATOM 616 C C . ARG A 1 80 ? 5.844 -3.046 -2.057 1.00 89.81 80 ARG A C 1
ATOM 618 O O . ARG A 1 80 ? 5.219 -4.099 -2.136 1.00 89.81 80 ARG A O 1
ATOM 625 N N . ALA A 1 81 ? 7.058 -2.979 -1.514 1.00 87.50 81 ALA A N 1
ATOM 626 C CA . ALA A 1 81 ? 7.772 -4.148 -1.000 1.00 87.50 81 ALA A CA 1
ATOM 627 C C . ALA A 1 81 ? 7.046 -4.804 0.190 1.00 87.50 81 ALA A C 1
ATOM 629 O O . ALA A 1 81 ? 6.944 -6.028 0.252 1.00 87.50 81 ALA A O 1
ATOM 630 N N . ALA A 1 82 ? 6.470 -4.006 1.093 1.00 84.00 82 ALA A N 1
ATOM 631 C CA . ALA A 1 82 ? 5.679 -4.505 2.216 1.00 84.00 82 ALA A CA 1
ATOM 632 C C . ALA A 1 82 ? 4.435 -5.284 1.752 1.00 84.00 82 ALA A C 1
ATOM 634 O O . ALA A 1 82 ? 4.097 -6.302 2.349 1.00 84.00 82 ALA A O 1
ATOM 635 N N . ARG A 1 83 ? 3.793 -4.866 0.649 1.00 78.88 83 ARG A N 1
ATOM 636 C CA . ARG A 1 83 ? 2.657 -5.595 0.052 1.00 78.88 83 ARG A CA 1
ATOM 637 C C . ARG A 1 83 ? 3.050 -6.956 -0.533 1.00 78.88 83 ARG A C 1
ATOM 639 O O . ARG A 1 83 ? 2.231 -7.866 -0.527 1.00 78.88 83 ARG A O 1
ATOM 646 N N . VAL A 1 84 ? 4.281 -7.108 -1.022 1.00 69.56 84 VAL A N 1
ATOM 647 C CA . VAL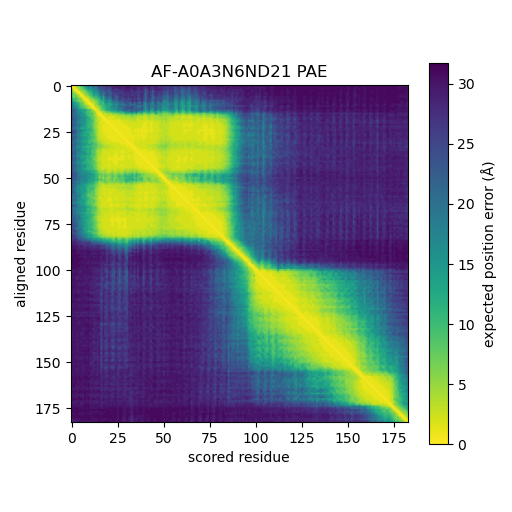 A 1 84 ? 4.781 -8.377 -1.588 1.00 69.56 84 VAL A CA 1
ATOM 648 C C . VAL A 1 84 ? 5.109 -9.400 -0.493 1.00 69.56 84 VAL A C 1
ATOM 650 O O . VAL A 1 84 ? 4.963 -10.597 -0.718 1.00 69.56 84 VAL A O 1
ATOM 653 N N . ASN A 1 85 ? 5.496 -8.943 0.701 1.00 59.06 85 ASN A N 1
ATOM 654 C CA . ASN A 1 85 ? 5.851 -9.808 1.833 1.00 59.06 85 ASN A CA 1
ATOM 655 C C . ASN A 1 85 ? 4.655 -10.352 2.629 1.00 59.06 85 ASN A C 1
ATOM 657 O O . ASN A 1 85 ? 4.857 -11.099 3.589 1.00 59.06 85 ASN A O 1
ATOM 661 N N . PHE A 1 86 ? 3.415 -10.041 2.246 1.00 49.81 86 PHE A N 1
ATOM 662 C CA . PHE A 1 86 ? 2.299 -10.853 2.718 1.00 49.81 86 PHE A CA 1
ATOM 663 C C . PHE A 1 86 ? 2.451 -12.252 2.113 1.00 49.81 86 PHE A C 1
ATOM 665 O O . PHE A 1 86 ? 2.702 -12.352 0.909 1.00 49.81 86 PHE A O 1
ATOM 672 N N . PRO A 1 87 ? 2.313 -13.336 2.903 1.00 46.47 87 PRO A N 1
ATOM 673 C CA . PRO A 1 87 ? 2.360 -14.694 2.389 1.00 46.47 87 PRO A CA 1
ATOM 674 C C . PRO A 1 87 ? 1.143 -14.921 1.494 1.00 46.47 87 PRO A C 1
ATOM 676 O O . PRO A 1 87 ? 0.129 -15.498 1.883 1.00 46.47 87 PRO A O 1
ATOM 679 N N . THR A 1 88 ? 1.257 -14.476 0.251 1.00 51.78 88 THR A N 1
ATOM 680 C CA . THR A 1 88 ? 0.451 -14.974 -0.844 1.00 51.78 88 THR A CA 1
ATOM 681 C C . THR A 1 88 ? 0.980 -16.378 -1.058 1.00 51.78 88 THR A C 1
ATOM 683 O O . THR A 1 88 ? 2.021 -16.578 -1.681 1.00 51.78 88 THR A O 1
ATOM 686 N N . ARG A 1 89 ? 0.335 -17.336 -0.384 1.00 47.62 89 ARG A N 1
ATOM 687 C CA . ARG A 1 89 ? 0.603 -18.772 -0.465 1.00 47.62 89 ARG A CA 1
ATOM 688 C C . ARG A 1 89 ? 1.014 -19.111 -1.905 1.00 47.62 89 ARG A C 1
ATOM 690 O O . ARG A 1 89 ? 0.215 -18.835 -2.804 1.00 47.62 89 ARG A O 1
ATOM 697 N N . PRO A 1 90 ? 2.228 -19.640 -2.146 1.00 45.75 90 PRO A N 1
ATOM 698 C CA . PRO A 1 90 ? 2.673 -19.922 -3.497 1.00 45.75 90 PRO A CA 1
ATOM 699 C C . PRO A 1 90 ? 1.678 -20.904 -4.106 1.00 45.75 90 PRO A C 1
ATOM 701 O O . PRO A 1 90 ? 1.511 -22.026 -3.622 1.00 45.75 90 PRO A O 1
ATOM 704 N N . VAL A 1 91 ? 0.963 -20.452 -5.135 1.00 51.81 91 VAL A N 1
ATOM 705 C CA . VAL A 1 91 ? 0.255 -21.357 -6.028 1.00 51.81 91 VAL A CA 1
ATOM 706 C C . VAL A 1 91 ? 1.366 -22.127 -6.713 1.00 51.81 91 VAL A C 1
ATOM 708 O O . VAL A 1 91 ? 2.047 -21.599 -7.588 1.00 51.81 91 VAL A O 1
ATOM 711 N N . ALA A 1 92 ? 1.608 -23.341 -6.223 1.00 50.75 92 ALA A N 1
ATOM 712 C CA . ALA A 1 92 ? 2.439 -24.305 -6.905 1.00 50.75 92 ALA A CA 1
ATOM 713 C C . ALA A 1 92 ? 1.956 -24.357 -8.355 1.00 50.75 92 ALA A C 1
ATOM 715 O O . ALA A 1 92 ? 0.804 -24.698 -8.630 1.00 50.75 92 ALA A O 1
ATOM 716 N N . THR A 1 93 ? 2.833 -23.966 -9.269 1.00 48.28 93 THR A N 1
ATOM 717 C CA . THR A 1 93 ? 2.719 -24.261 -10.688 1.00 48.28 93 THR A CA 1
ATOM 718 C C . THR A 1 93 ? 2.818 -25.774 -10.833 1.00 48.28 93 THR A C 1
ATOM 720 O O . THR A 1 93 ? 3.885 -26.326 -11.075 1.00 48.28 93 THR A O 1
ATOM 723 N N . SER A 1 94 ? 1.710 -26.470 -10.595 1.00 48.22 94 SER A N 1
ATOM 724 C CA . SER A 1 94 ? 1.480 -27.760 -11.220 1.00 48.22 94 SER A CA 1
ATOM 725 C C . SER A 1 94 ? 0.948 -27.466 -12.618 1.00 48.22 94 SER A C 1
ATOM 727 O O . SER A 1 94 ? -0.137 -26.891 -12.749 1.00 48.22 94 SER A O 1
ATOM 729 N N . ASP A 1 95 ? 1.723 -27.842 -13.629 1.00 52.47 95 ASP A N 1
ATOM 730 C CA . ASP A 1 95 ? 1.449 -27.777 -15.069 1.00 52.47 95 ASP A CA 1
ATOM 731 C C . ASP A 1 95 ? 0.160 -28.502 -15.508 1.00 52.47 95 ASP A C 1
ATOM 733 O O . ASP A 1 95 ? 0.200 -29.454 -16.289 1.00 52.47 95 ASP A O 1
ATOM 737 N N . ARG A 1 96 ? -1.028 -28.111 -15.025 1.00 51.94 96 ARG A N 1
ATOM 738 C CA . ARG A 1 96 ? -2.257 -28.753 -15.524 1.00 51.94 96 ARG A CA 1
ATOM 739 C C . 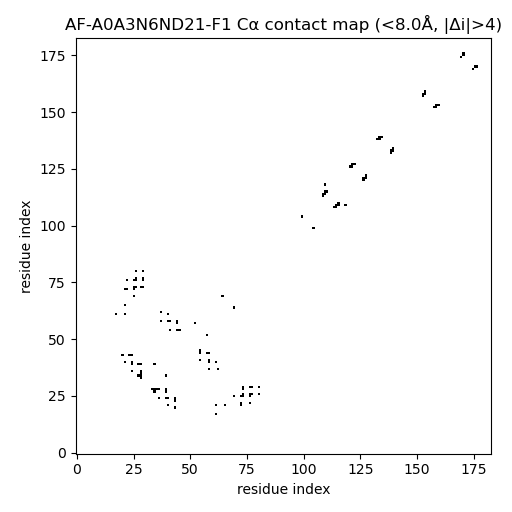ARG A 1 96 ? -3.567 -27.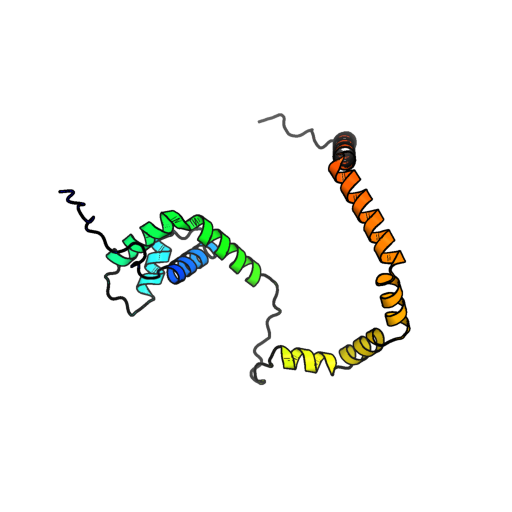985 -15.475 1.00 51.94 96 ARG A C 1
ATOM 741 O O . ARG A 1 96 ? -4.585 -28.571 -15.831 1.00 51.94 96 ARG A O 1
ATOM 748 N N . TRP A 1 97 ? -3.599 -26.717 -15.076 1.00 51.97 97 TRP A N 1
ATOM 749 C CA . TRP A 1 97 ? -4.870 -25.985 -15.030 1.00 51.97 97 TRP A CA 1
ATOM 750 C C . TRP A 1 97 ? -4.693 -24.525 -15.450 1.00 51.97 97 TRP A C 1
ATOM 752 O O . TRP A 1 97 ? -3.721 -23.900 -15.023 1.00 51.97 97 TRP A O 1
ATOM 762 N N . PRO A 1 98 ? -5.600 -23.971 -16.279 1.00 61.28 98 PRO A N 1
ATOM 763 C CA . PRO A 1 98 ? -5.554 -22.556 -16.623 1.00 61.28 98 PRO A CA 1
ATOM 764 C C . PRO A 1 98 ? -5.682 -21.706 -15.348 1.00 61.28 98 PRO A C 1
ATOM 766 O O . PRO A 1 98 ? -6.305 -22.156 -14.379 1.00 61.28 98 PRO A O 1
ATOM 769 N N . PRO A 1 99 ? -5.096 -20.495 -15.317 1.00 64.25 99 PRO A N 1
ATOM 770 C CA . PRO A 1 99 ? -5.215 -19.600 -14.176 1.00 64.25 99 PRO A CA 1
ATOM 771 C C . PRO A 1 99 ? -6.691 -19.242 -13.984 1.00 64.25 99 PRO A C 1
ATOM 773 O O . PRO A 1 99 ? -7.266 -18.478 -14.752 1.00 64.25 99 PRO A O 1
ATOM 776 N N . ILE A 1 100 ? -7.304 -19.847 -12.971 1.00 67.38 100 ILE A N 1
ATOM 777 C CA . ILE A 1 100 ? -8.694 -19.604 -12.595 1.00 67.38 100 ILE A CA 1
ATOM 778 C C . ILE A 1 100 ? -8.785 -18.161 -12.099 1.00 67.38 100 ILE A C 1
ATOM 780 O O . ILE A 1 100 ? -8.020 -17.764 -11.209 1.00 67.38 100 ILE A O 1
ATOM 784 N N . SER A 1 101 ? -9.707 -17.391 -12.670 1.00 82.00 101 SER A N 1
ATOM 785 C CA . SER A 1 101 ? -9.954 -16.006 -12.264 1.00 82.00 101 SER A CA 1
ATOM 786 C C . SER A 1 101 ? -10.367 -15.920 -10.786 1.00 82.00 101 SER A C 1
ATOM 788 O O . SER A 1 101 ? -10.898 -16.877 -10.216 1.00 82.00 101 SER A O 1
ATOM 790 N N . ASP A 1 102 ? -10.166 -14.767 -10.140 1.00 80.06 102 ASP A N 1
ATOM 791 C CA . ASP A 1 102 ? -10.599 -14.566 -8.745 1.00 80.06 102 ASP A CA 1
ATOM 792 C C . ASP A 1 102 ? -12.108 -14.795 -8.562 1.00 80.06 102 ASP A C 1
ATOM 794 O O . ASP A 1 102 ? -12.543 -15.289 -7.519 1.00 80.06 102 ASP A O 1
ATOM 798 N N . PHE A 1 103 ? -12.890 -14.503 -9.605 1.00 81.81 103 PHE A N 1
ATOM 799 C CA . PHE A 1 103 ? -14.322 -14.777 -9.659 1.00 81.81 103 PHE A CA 1
ATOM 800 C C . PHE A 1 103 ? -14.621 -16.280 -9.608 1.00 81.81 103 PHE A C 1
ATOM 802 O O . PHE A 1 103 ? -15.352 -16.743 -8.736 1.00 81.81 103 PHE A O 1
ATOM 809 N N . GLU A 1 104 ? -14.006 -17.072 -10.484 1.00 82.06 104 GLU A N 1
ATOM 810 C CA . GLU A 1 104 ? -14.195 -18.525 -10.500 1.00 82.06 104 GLU A CA 1
ATOM 811 C C . GLU A 1 104 ? -13.635 -19.198 -9.239 1.00 82.06 104 GLU A C 1
ATOM 813 O O . GLU A 1 104 ? -14.153 -20.224 -8.799 1.00 82.06 104 GLU A O 1
ATOM 818 N N . ARG A 1 105 ? -12.596 -18.625 -8.621 1.00 81.25 105 ARG A N 1
ATOM 819 C CA . ARG A 1 105 ? -12.078 -19.092 -7.329 1.00 81.25 105 ARG A CA 1
ATOM 820 C C . ARG A 1 105 ? -13.107 -18.891 -6.218 1.00 81.25 105 ARG A C 1
ATOM 822 O O . ARG A 1 105 ? -13.317 -19.809 -5.426 1.00 81.25 105 ARG A O 1
ATOM 829 N N . HIS A 1 106 ? -13.757 -17.728 -6.185 1.00 80.88 106 HIS A N 1
ATOM 830 C CA . HIS A 1 106 ? -14.869 -17.462 -5.274 1.00 80.88 106 HIS A CA 1
ATOM 831 C C . HIS A 1 106 ? -16.035 -18.414 -5.524 1.00 80.88 106 HIS A C 1
ATOM 833 O O . HIS A 1 106 ? -16.528 -19.028 -4.582 1.00 80.88 106 HIS A O 1
ATOM 839 N N . GLN A 1 107 ? -16.422 -18.595 -6.786 1.00 88.38 107 GLN A N 1
ATOM 840 C CA . GLN A 1 107 ? -17.522 -19.479 -7.152 1.00 88.38 107 GLN A CA 1
ATOM 841 C C . GLN A 1 107 ? -17.242 -20.927 -6.731 1.00 88.38 107 GLN A C 1
ATOM 843 O O . GLN A 1 107 ? -18.054 -21.541 -6.049 1.00 88.38 107 GLN A O 1
ATOM 848 N N . ARG A 1 108 ? -16.039 -21.448 -7.006 1.00 86.12 108 ARG A N 1
ATOM 849 C CA . ARG A 1 108 ? -15.627 -22.787 -6.552 1.00 86.12 108 ARG A CA 1
ATOM 850 C C . ARG A 1 108 ? -15.628 -22.931 -5.034 1.00 86.12 108 ARG A C 1
ATOM 852 O O . ARG A 1 108 ? -15.949 -24.005 -4.529 1.00 86.12 108 ARG A O 1
ATOM 859 N N . TRP A 1 109 ? -15.244 -21.885 -4.302 1.00 91.38 109 TRP A N 1
ATOM 860 C CA . TRP A 1 109 ? -15.324 -21.907 -2.845 1.00 91.38 109 TRP A CA 1
ATOM 861 C C . TRP A 1 109 ? -16.779 -21.969 -2.377 1.00 91.38 109 TRP A C 1
ATOM 863 O O . TRP A 1 109 ? -17.096 -22.837 -1.566 1.00 91.38 109 TRP A O 1
ATOM 873 N N . LEU A 1 110 ? -17.664 -21.134 -2.931 1.00 89.38 110 LEU A N 1
ATOM 874 C CA . LEU A 1 110 ? -19.101 -21.152 -2.634 1.00 89.38 110 LEU A CA 1
ATOM 875 C C . LEU A 1 110 ? -19.737 -22.509 -2.959 1.00 89.38 110 LEU A C 1
ATOM 877 O O . LEU A 1 110 ? -20.558 -23.003 -2.190 1.00 89.38 110 LEU A O 1
ATOM 881 N N . ASP A 1 111 ? -19.307 -23.142 -4.051 1.00 90.31 111 ASP A N 1
ATOM 882 C CA . ASP A 1 111 ? -19.816 -24.441 -4.496 1.00 90.31 111 ASP A CA 1
ATOM 883 C C . ASP A 1 111 ? -19.278 -25.629 -3.681 1.00 90.31 111 ASP A C 1
ATOM 885 O O . ASP A 1 111 ? -19.850 -26.725 -3.729 1.00 90.31 111 ASP A O 1
ATOM 889 N N . SER A 1 112 ? -18.208 -25.429 -2.905 1.00 92.44 112 SER A N 1
ATOM 890 C CA . SER A 1 112 ? -17.641 -26.452 -2.023 1.00 92.44 112 SER A CA 1
ATOM 891 C C . SER A 1 112 ? -18.578 -26.790 -0.855 1.00 92.44 112 SER A C 1
ATOM 893 O O . SER A 1 112 ? -19.405 -25.979 -0.444 1.00 92.44 112 SER A O 1
ATOM 895 N N . ALA A 1 113 ? -18.423 -27.976 -0.257 1.00 91.00 113 ALA A N 1
ATOM 896 C CA . ALA A 1 113 ? -19.211 -28.373 0.917 1.00 91.00 113 ALA A CA 1
ATOM 897 C C . ALA A 1 113 ? -19.061 -27.385 2.091 1.00 91.00 113 A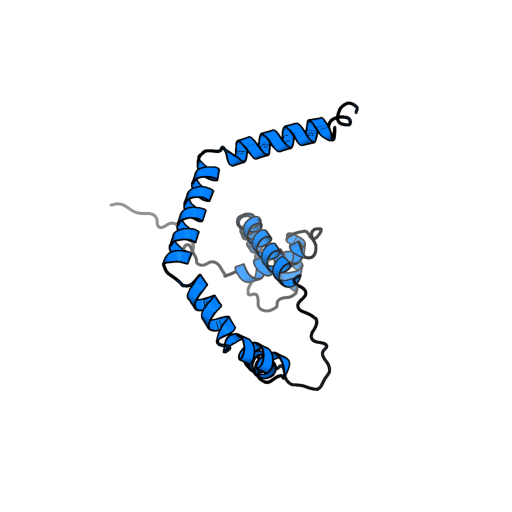LA A C 1
ATOM 899 O O . ALA A 1 113 ? -20.036 -27.076 2.772 1.00 91.00 113 ALA A O 1
ATOM 900 N N . VAL A 1 114 ? -17.851 -26.845 2.283 1.00 90.25 114 VAL A N 1
ATOM 901 C CA . VAL A 1 114 ? -17.566 -25.838 3.314 1.00 90.25 114 VAL A CA 1
ATOM 902 C C . VAL A 1 114 ? -18.257 -24.514 2.988 1.00 90.25 114 VAL A C 1
ATOM 904 O O . VAL A 1 114 ? -18.900 -23.940 3.862 1.00 90.25 114 VAL A O 1
ATOM 907 N N . GLY A 1 115 ? -18.177 -24.053 1.736 1.00 90.12 115 GLY A N 1
ATOM 908 C CA . GLY A 1 115 ? -18.848 -22.829 1.291 1.00 90.12 115 GLY A CA 1
ATOM 909 C C . GLY A 1 115 ? -20.364 -22.920 1.432 1.00 90.12 115 GLY A C 1
ATOM 910 O O . GLY A 1 115 ? -20.983 -22.028 2.004 1.00 90.12 115 GLY A O 1
ATOM 911 N N . LYS A 1 116 ? -20.963 -24.043 1.023 1.00 91.62 116 LYS A N 1
ATOM 912 C CA . LYS A 1 116 ? -22.403 -24.292 1.188 1.00 91.62 116 LYS A CA 1
ATOM 913 C C . LYS A 1 116 ? -22.828 -24.338 2.652 1.00 91.62 116 LYS A C 1
ATOM 915 O O . LYS A 1 116 ? -23.857 -23.763 2.992 1.00 91.62 116 LYS A O 1
ATOM 920 N N . ALA A 1 117 ? -22.043 -24.969 3.526 1.00 91.31 117 ALA A N 1
ATOM 921 C CA . ALA A 1 117 ? -22.322 -24.983 4.962 1.00 91.31 117 ALA A CA 1
ATOM 922 C C . ALA A 1 117 ? -22.231 -23.576 5.577 1.00 91.31 117 ALA A C 1
ATOM 924 O O . ALA A 1 117 ? -23.109 -23.180 6.343 1.00 91.31 117 ALA A O 1
ATOM 925 N N . ALA A 1 118 ? -21.212 -22.799 5.197 1.00 90.44 118 ALA A N 1
ATOM 926 C CA . ALA A 1 118 ? -21.064 -21.413 5.626 1.00 90.44 118 ALA A CA 1
ATOM 927 C C . ALA A 1 118 ? -22.243 -20.552 5.150 1.00 90.44 118 ALA A C 1
ATOM 929 O O . ALA A 1 118 ? -22.839 -19.836 5.952 1.00 90.44 118 ALA A O 1
ATOM 930 N N . MET A 1 119 ? -22.641 -20.679 3.881 1.00 90.69 119 MET A N 1
ATOM 931 C CA . MET A 1 119 ? -23.817 -19.989 3.352 1.00 90.69 119 MET A CA 1
ATOM 932 C C . MET A 1 119 ? -25.094 -20.418 4.072 1.00 90.69 119 MET A C 1
ATOM 934 O O . MET A 1 119 ? -25.888 -19.557 4.433 1.00 90.69 119 MET A O 1
ATOM 938 N N . GLY A 1 120 ? -25.255 -21.709 4.375 1.00 90.06 120 GLY A N 1
ATOM 939 C CA . GLY A 1 120 ? -26.368 -22.220 5.176 1.00 90.06 120 GLY A CA 1
ATOM 940 C C . GLY A 1 120 ? -26.458 -21.552 6.550 1.00 90.06 120 GLY A C 1
ATOM 941 O O . GLY A 1 120 ? -27.537 -21.116 6.950 1.00 90.06 120 GLY A O 1
ATOM 942 N N . TYR A 1 121 ? -25.324 -21.388 7.238 1.00 90.38 121 TYR A N 1
ATOM 943 C CA . TYR A 1 121 ? -25.261 -20.655 8.504 1.00 90.38 121 TYR A CA 1
ATOM 944 C C . TYR A 1 121 ? -25.605 -19.169 8.338 1.00 90.38 121 TYR A C 1
ATOM 946 O O . TYR A 1 121 ? -26.414 -18.650 9.103 1.00 90.38 121 TYR A O 1
ATOM 954 N N . VAL A 1 122 ? -25.061 -18.493 7.323 1.00 90.50 122 VAL A N 1
ATOM 955 C CA . VAL A 1 122 ? -25.359 -17.075 7.036 1.00 90.50 122 VAL A CA 1
ATOM 956 C C . VAL A 1 122 ? -26.841 -16.867 6.708 1.00 90.50 122 VAL A C 1
ATOM 958 O O . VAL A 1 122 ? -27.432 -15.864 7.093 1.00 90.50 122 VAL A O 1
ATOM 961 N N . THR A 1 123 ? -27.478 -17.832 6.046 1.00 89.94 123 THR A N 1
ATOM 962 C CA . THR A 1 123 ? -28.923 -17.805 5.773 1.00 89.94 123 THR A CA 1
ATOM 963 C C . THR A 1 123 ? -29.779 -18.313 6.933 1.00 89.94 123 THR A C 1
ATOM 965 O O . THR A 1 123 ? -31.005 -18.298 6.838 1.00 89.94 123 THR A O 1
ATOM 968 N N . SER A 1 124 ? -29.168 -18.790 8.020 1.00 93.25 124 SER A N 1
ATOM 969 C CA . SER A 1 124 ? -29.911 -19.342 9.150 1.00 93.25 124 SER A CA 1
ATOM 970 C C . SER A 1 124 ? -30.656 -18.248 9.913 1.00 93.25 124 SER A C 1
ATOM 972 O O . SER A 1 124 ? -30.182 -17.120 10.061 1.00 93.25 124 SER A O 1
ATOM 974 N N . SER A 1 125 ? -31.810 -18.606 10.477 1.00 92.25 125 SER A N 1
ATOM 975 C CA . SER A 1 125 ? -32.597 -17.698 11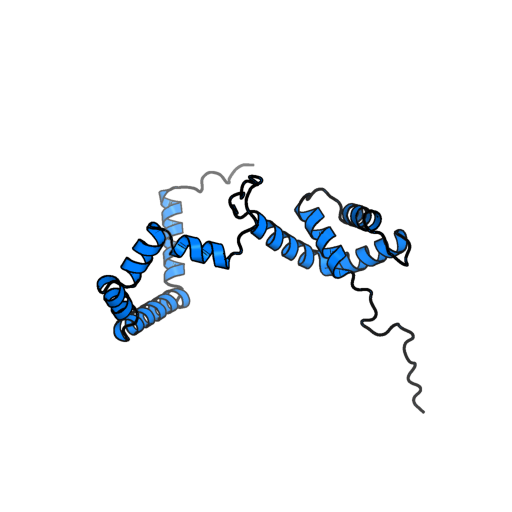.319 1.00 92.25 125 SER A CA 1
ATOM 976 C C . SER A 1 125 ? -31.838 -17.252 12.574 1.00 92.25 125 SER A C 1
ATOM 978 O O . SER A 1 125 ? -32.051 -16.148 13.065 1.00 92.25 125 SER A O 1
ATOM 980 N N . ALA A 1 126 ? -30.924 -18.082 13.085 1.00 90.62 126 ALA A N 1
ATOM 981 C CA . ALA A 1 126 ? -30.057 -17.725 14.203 1.00 90.62 126 ALA A CA 1
ATOM 982 C C . ALA A 1 126 ? -29.112 -16.575 13.831 1.00 90.62 126 ALA A C 1
ATOM 984 O O . ALA A 1 126 ? -29.022 -15.594 14.565 1.00 90.62 126 ALA A O 1
ATOM 985 N N . PHE A 1 127 ? -28.459 -16.662 12.669 1.00 91.19 127 PHE A N 1
ATOM 986 C CA . PHE A 1 127 ? -27.599 -15.589 12.177 1.00 91.19 127 PHE A CA 1
ATOM 987 C C . PHE A 1 127 ? -28.398 -14.319 11.872 1.00 91.19 127 PHE A C 1
ATOM 989 O O . PHE A 1 127 ? -27.986 -13.235 12.272 1.00 91.19 127 PHE A O 1
ATOM 996 N N . GLN A 1 128 ? -29.572 -14.446 11.246 1.00 91.75 128 GLN A N 1
ATOM 997 C CA . GLN A 1 128 ? -30.448 -13.301 10.976 1.00 91.75 128 GLN A CA 1
ATOM 998 C C . GLN A 1 128 ? -30.853 -12.565 12.257 1.00 91.75 128 GLN A C 1
ATOM 1000 O O . GLN A 1 128 ? -30.746 -11.346 12.301 1.00 91.75 128 GLN A O 1
ATOM 1005 N N . LYS A 1 129 ? -31.213 -13.282 13.329 1.00 91.69 129 LYS A N 1
ATOM 1006 C CA . LYS A 1 129 ? -31.518 -12.665 14.632 1.00 91.69 129 LYS A CA 1
ATOM 1007 C C . LYS A 1 129 ? -30.329 -11.911 15.222 1.00 91.69 129 LYS A C 1
ATOM 1009 O O . LYS A 1 129 ? -30.508 -10.844 15.801 1.00 91.69 129 LYS A O 1
ATOM 1014 N N . VAL A 1 130 ? -29.116 -12.450 15.074 1.00 90.31 130 VAL A N 1
ATOM 1015 C CA . VAL A 1 130 ? -27.895 -11.754 15.507 1.00 90.31 130 VAL A CA 1
ATOM 1016 C C . VAL A 1 130 ? -27.708 -10.478 14.697 1.00 90.31 130 VAL A C 1
ATOM 1018 O O . VAL A 1 130 ? -27.477 -9.428 15.291 1.00 90.31 130 VAL A O 1
ATOM 1021 N N . VAL A 1 131 ? -27.854 -10.552 13.369 1.00 91.19 131 VAL A N 1
ATOM 1022 C CA . VAL A 1 131 ? -27.781 -9.383 12.481 1.00 91.19 131 VAL A CA 1
ATOM 1023 C C . VAL A 1 131 ? -28.816 -8.339 12.889 1.00 91.19 131 VAL A C 1
ATOM 1025 O O . VAL A 1 131 ? -28.439 -7.201 13.133 1.00 91.19 131 VAL A O 1
ATOM 1028 N N . GLU A 1 132 ? -30.080 -8.723 13.061 1.00 90.06 132 GLU A N 1
ATOM 1029 C CA . GLU A 1 132 ? -31.154 -7.827 13.501 1.00 90.06 132 GLU A CA 1
ATOM 1030 C C . GLU A 1 132 ? -30.826 -7.147 14.830 1.00 90.06 132 GLU A C 1
ATOM 1032 O O . GLU A 1 132 ? -31.014 -5.937 14.969 1.00 90.06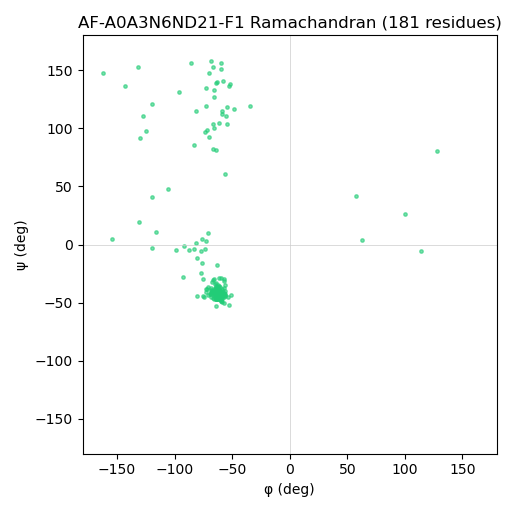 132 GLU A O 1
ATOM 1037 N N . GLN A 1 133 ? -30.279 -7.893 15.791 1.00 90.38 133 GLN A N 1
ATOM 1038 C CA . GLN A 1 133 ? -29.884 -7.352 17.084 1.00 90.38 133 GLN A CA 1
ATOM 1039 C C . GLN A 1 133 ? -28.764 -6.314 16.946 1.00 90.38 133 GLN A C 1
ATOM 1041 O O . GLN A 1 133 ? -28.868 -5.240 17.542 1.00 90.38 133 GLN A O 1
ATOM 1046 N N . VAL A 1 134 ? -27.728 -6.579 16.141 1.00 89.56 134 VAL A N 1
ATOM 1047 C CA . VAL A 1 134 ? -26.615 -5.628 15.950 1.00 89.56 134 VAL A CA 1
ATOM 1048 C C . VAL A 1 134 ? -26.970 -4.461 15.026 1.00 89.56 134 VAL A C 1
ATOM 1050 O O . VAL A 1 134 ? -26.397 -3.378 15.141 1.00 89.56 134 VAL A O 1
ATOM 1053 N N . THR A 1 135 ? -27.944 -4.628 14.133 1.00 91.25 135 THR A N 1
ATOM 1054 C CA . THR A 1 135 ? -28.487 -3.531 13.320 1.00 91.25 135 THR A CA 1
ATOM 1055 C C . THR A 1 135 ? -29.619 -2.783 14.020 1.00 91.25 135 THR A C 1
ATOM 1057 O O . THR A 1 135 ? -30.104 -1.784 13.491 1.00 91.25 135 THR A O 1
ATOM 1060 N N . SER A 1 136 ? -30.054 -3.237 15.201 1.00 93.06 136 SER A N 1
ATOM 1061 C CA . SER A 1 136 ? -31.155 -2.603 15.919 1.00 93.06 136 SER A CA 1
ATOM 1062 C C . SER A 1 136 ? -30.799 -1.161 16.312 1.00 93.06 136 SER A C 1
ATOM 1064 O O . SER A 1 136 ? -29.676 -0.898 16.762 1.00 93.06 136 SER A O 1
ATOM 1066 N N . PRO A 1 137 ? -31.748 -0.210 16.212 1.00 93.50 137 PRO A N 1
ATOM 1067 C CA . PRO A 1 137 ? -31.509 1.176 16.611 1.00 93.50 137 PRO A CA 1
ATOM 1068 C C . PRO A 1 137 ? -31.035 1.314 18.062 1.00 93.50 137 PRO A C 1
ATOM 1070 O O . PRO A 1 137 ? -30.197 2.160 18.363 1.00 93.50 137 PRO A O 1
ATOM 1073 N N . SER A 1 138 ? -31.525 0.455 18.961 1.00 89.62 138 SER A N 1
ATOM 1074 C CA . SER A 1 138 ? -31.098 0.412 20.362 1.00 89.62 138 SER A CA 1
ATOM 1075 C C . SER A 1 138 ? -29.632 0.017 20.514 1.00 89.62 138 SER A C 1
ATOM 1077 O O . SER A 1 138 ? -28.907 0.652 21.273 1.00 89.62 138 SER A O 1
ATOM 1079 N N . TYR A 1 139 ? -29.170 -0.992 19.773 1.00 89.31 139 TYR A N 1
ATOM 1080 C CA . TYR A 1 139 ? -27.774 -1.419 19.826 1.00 89.31 139 TYR A CA 1
ATOM 1081 C C . TYR A 1 139 ? -26.842 -0.350 19.248 1.00 89.31 139 TYR A C 1
ATOM 1083 O O . TYR A 1 139 ? -25.807 -0.039 19.832 1.00 89.31 139 TYR A O 1
ATOM 1091 N N . GLN A 1 140 ? -27.247 0.284 18.146 1.00 90.31 140 GLN A N 1
ATOM 1092 C CA . GLN A 1 140 ? -26.506 1.398 17.548 1.00 90.31 140 GLN A CA 1
ATOM 1093 C C . GLN A 1 140 ? -26.441 2.622 18.477 1.00 90.31 140 GLN A C 1
ATOM 1095 O O . GLN A 1 140 ? -25.405 3.287 18.565 1.00 90.31 140 GLN A O 1
ATOM 1100 N N . ALA A 1 141 ? -27.514 2.906 19.220 1.00 91.06 141 ALA A N 1
ATOM 1101 C CA . ALA A 1 141 ? -27.522 3.965 20.225 1.00 91.06 141 ALA A CA 1
ATOM 1102 C C . ALA A 1 141 ? -26.556 3.668 21.383 1.00 91.06 141 ALA A C 1
ATOM 1104 O O . ALA A 1 141 ? -25.842 4.570 21.823 1.00 91.06 141 ALA A O 1
ATOM 1105 N N . GLU A 1 142 ? -26.484 2.416 21.841 1.00 88.69 142 GLU A N 1
ATOM 1106 C CA . GLU A 1 142 ? -25.516 1.993 22.858 1.00 88.69 142 GLU A CA 1
ATOM 1107 C C . GLU A 1 142 ? -24.075 2.070 22.345 1.00 88.69 142 GLU A C 1
ATOM 1109 O O . GLU A 1 142 ? -23.223 2.649 23.017 1.00 88.69 142 GLU A O 1
ATOM 1114 N N . LEU A 1 143 ? -23.800 1.611 21.118 1.00 88.75 143 LEU A N 1
ATOM 1115 C CA . LEU A 1 143 ? -22.487 1.798 20.490 1.00 88.75 143 LEU A CA 1
ATOM 1116 C C . LEU A 1 143 ? -22.097 3.278 20.418 1.00 88.75 143 LEU A C 1
ATOM 1118 O O . LEU A 1 143 ? -20.979 3.638 20.775 1.00 88.75 143 LEU A O 1
ATOM 1122 N N . SER A 1 144 ? -23.034 4.149 20.041 1.00 90.50 144 SER A N 1
ATOM 1123 C CA . SER A 1 144 ? -22.804 5.597 19.986 1.00 90.50 144 SER A CA 1
ATOM 1124 C C . SER A 1 144 ? -22.526 6.200 21.369 1.00 90.50 144 SER A C 1
ATOM 1126 O O . SER A 1 144 ? -21.729 7.130 21.496 1.00 90.50 144 SER A O 1
ATOM 1128 N N . ARG A 1 145 ? -23.178 5.698 22.428 1.00 87.25 145 ARG A N 1
ATOM 1129 C CA . ARG A 1 145 ? -22.909 6.108 23.818 1.00 87.25 145 ARG A CA 1
ATOM 1130 C C . ARG A 1 145 ? -21.517 5.675 24.256 1.00 87.25 145 ARG A C 1
ATOM 1132 O O . ARG A 1 145 ? -20.783 6.492 24.808 1.00 87.25 145 ARG A O 1
ATOM 1139 N N . VAL A 1 146 ? -21.150 4.427 23.971 1.00 87.88 146 VAL A N 1
ATOM 1140 C CA . VAL A 1 146 ? -19.820 3.883 24.265 1.00 87.88 146 VAL A CA 1
ATOM 1141 C C . VAL A 1 146 ? -18.748 4.664 23.512 1.00 87.88 146 VAL A C 1
ATOM 1143 O O . VAL A 1 146 ? -17.747 5.043 24.112 1.00 87.88 146 VAL A O 1
ATOM 1146 N N . GLU A 1 147 ? -18.970 4.982 22.237 1.00 88.00 147 GLU A N 1
ATOM 1147 C CA . GLU A 1 147 ? -18.038 5.782 21.445 1.00 88.00 147 GLU A CA 1
ATOM 1148 C C . GLU A 1 147 ? -17.861 7.189 22.030 1.00 88.00 147 GLU A C 1
ATOM 1150 O O . GLU A 1 147 ? -16.731 7.648 22.192 1.00 88.00 147 GLU A O 1
ATOM 1155 N N . LYS A 1 148 ? -18.952 7.867 22.407 1.00 87.19 148 LYS A N 1
ATOM 1156 C CA . LYS A 1 148 ? -18.878 9.188 23.055 1.00 87.19 148 LYS A CA 1
ATOM 1157 C C . LYS A 1 148 ? -18.124 9.137 24.380 1.00 87.19 148 LYS A C 1
ATOM 1159 O O . LYS A 1 148 ? -17.319 10.023 24.647 1.00 87.19 148 LYS A O 1
ATOM 1164 N N . LEU A 1 149 ? -18.359 8.106 25.187 1.00 83.00 149 LEU A N 1
ATOM 1165 C CA . LEU A 1 149 ? -17.665 7.919 26.458 1.00 83.00 149 LEU A CA 1
ATOM 1166 C C . LEU A 1 149 ? -16.174 7.625 26.245 1.00 83.00 149 LEU A C 1
ATOM 1168 O O . LEU A 1 149 ? -15.333 8.194 26.934 1.00 83.00 149 LEU A O 1
ATOM 1172 N N . ALA A 1 150 ? -15.835 6.793 25.259 1.00 82.25 150 ALA A N 1
ATOM 1173 C CA . ALA A 1 150 ? -14.452 6.502 24.894 1.00 82.25 150 ALA A CA 1
ATOM 1174 C C . ALA A 1 150 ? -13.717 7.749 24.378 1.00 82.25 150 ALA A C 1
ATOM 1176 O O . ALA A 1 150 ? -12.584 7.995 24.785 1.00 82.25 150 ALA A O 1
ATOM 1177 N N . ARG A 1 151 ? -14.368 8.563 23.536 1.00 79.50 151 ARG A N 1
ATOM 1178 C CA . ARG A 1 151 ? -13.818 9.849 23.082 1.00 79.50 151 ARG A CA 1
ATOM 1179 C C . ARG A 1 151 ? -13.629 10.818 24.246 1.00 79.50 151 ARG A C 1
ATOM 1181 O O . ARG A 1 151 ? -12.533 11.330 24.400 1.00 79.50 151 ARG A O 1
ATOM 1188 N N . GLY A 1 152 ? -14.621 10.972 25.126 1.00 81.00 152 GLY A N 1
ATOM 1189 C CA . GLY A 1 152 ? -14.486 11.809 26.325 1.00 81.00 152 GLY A CA 1
ATOM 1190 C C . GLY A 1 152 ? -13.321 11.383 27.228 1.00 81.00 152 GLY A C 1
ATOM 1191 O O . GLY A 1 152 ? -12.540 12.215 27.668 1.00 81.00 152 GLY A O 1
ATOM 1192 N N . LEU A 1 153 ? -13.120 10.076 27.435 1.00 76.31 153 LEU A N 1
ATOM 1193 C CA . LEU A 1 153 ? -11.984 9.561 28.211 1.00 76.31 153 LEU A CA 1
ATOM 1194 C C . LEU A 1 153 ? -10.614 9.859 27.577 1.00 76.31 153 LEU A C 1
ATOM 1196 O O . LEU A 1 153 ? -9.631 10.029 28.307 1.00 76.31 153 LEU A O 1
ATOM 1200 N N . LEU A 1 154 ? -10.545 9.888 26.244 1.00 75.19 154 LEU A N 1
ATOM 1201 C CA . LEU A 1 154 ? -9.345 10.255 25.491 1.00 75.19 154 LEU A CA 1
ATOM 1202 C C . LEU A 1 154 ? -9.109 11.772 25.514 1.00 75.19 154 LEU A C 1
ATOM 1204 O O . LEU A 1 154 ? -7.981 12.199 25.763 1.00 75.19 154 LEU A O 1
ATOM 1208 N N . ASP A 1 155 ? -10.162 12.563 25.315 1.00 79.94 155 ASP A N 1
ATOM 1209 C CA . ASP A 1 155 ? -10.107 14.026 25.221 1.00 79.94 155 ASP A CA 1
ATOM 1210 C C . ASP A 1 155 ? -9.826 14.684 26.584 1.00 79.94 155 ASP A C 1
ATOM 1212 O O . ASP A 1 155 ? -9.018 15.609 26.670 1.00 79.94 155 ASP A O 1
ATOM 1216 N N . ASP A 1 156 ? -10.388 14.152 27.675 1.00 75.50 156 ASP A N 1
ATOM 1217 C CA . ASP A 1 156 ? -10.158 14.650 29.041 1.00 75.50 156 ASP A CA 1
ATOM 1218 C C . ASP A 1 156 ? -8.760 14.285 29.580 1.00 75.50 156 ASP A C 1
ATOM 1220 O O . ASP A 1 156 ? -8.403 14.614 30.716 1.00 75.50 156 ASP A O 1
ATOM 1224 N N . GLY A 1 157 ? -7.968 13.522 28.814 1.00 73.88 157 GLY A N 1
ATOM 1225 C CA . GLY A 1 157 ? -6.632 13.057 29.195 1.00 73.88 157 GLY A CA 1
ATOM 1226 C C . GLY A 1 157 ? -6.608 12.132 30.418 1.00 73.88 157 GLY A C 1
ATOM 1227 O O . GLY A 1 157 ? -5.533 11.724 30.860 1.00 73.88 157 GLY A O 1
ATOM 1228 N N . SER A 1 158 ? -7.772 11.778 30.972 1.00 76.44 158 SER A N 1
ATOM 1229 C CA . SER A 1 158 ? -7.914 10.949 32.172 1.00 76.44 158 SER A CA 1
ATOM 1230 C C . SER A 1 158 ? -7.372 9.537 31.948 1.00 76.44 158 SER A C 1
ATOM 1232 O O . SER A 1 158 ? -6.674 8.991 32.805 1.00 76.44 158 SER A O 1
ATOM 1234 N N . LEU A 1 159 ? -7.616 8.976 30.761 1.00 74.75 159 LEU A N 1
ATOM 1235 C CA . LEU A 1 159 ? -7.120 7.665 30.362 1.00 74.75 159 LEU A CA 1
ATOM 1236 C C . LEU A 1 159 ? -5.599 7.697 30.161 1.00 74.75 159 LEU A C 1
ATOM 1238 O O . LEU A 1 159 ? -4.890 6.840 30.684 1.00 74.75 159 LEU A O 1
ATOM 1242 N N . THR A 1 160 ? -5.075 8.747 29.526 1.00 76.38 160 THR A N 1
ATOM 1243 C CA . THR A 1 160 ? -3.632 8.986 29.361 1.00 76.38 160 THR A CA 1
ATOM 1244 C C . THR A 1 160 ? -2.923 9.156 30.707 1.00 76.38 160 THR A C 1
ATOM 1246 O O . THR A 1 160 ? -1.857 8.581 30.932 1.00 76.38 160 THR A O 1
ATOM 1249 N N . LYS A 1 161 ? -3.538 9.888 31.647 1.00 80.62 161 LYS A N 1
ATOM 1250 C CA . LYS A 1 161 ? -3.034 10.075 33.014 1.00 80.62 161 LYS A CA 1
ATOM 1251 C C . LYS A 1 161 ? -2.987 8.750 33.772 1.00 80.62 161 LYS A C 1
ATOM 1253 O O . LYS A 1 161 ? -1.976 8.441 34.396 1.00 80.62 161 LYS A O 1
ATOM 1258 N N . ARG A 1 162 ? -4.036 7.934 33.658 1.00 78.50 162 ARG A N 1
ATOM 1259 C CA . ARG A 1 162 ? -4.123 6.621 34.310 1.00 78.50 162 ARG A CA 1
ATOM 1260 C C . ARG A 1 162 ? -3.141 5.607 33.715 1.00 78.50 162 ARG A C 1
ATOM 1262 O O . ARG A 1 162 ? -2.525 4.858 34.465 1.00 78.50 162 ARG A O 1
ATOM 1269 N N . ILE A 1 163 ? -2.923 5.629 32.397 1.00 82.19 163 ILE A N 1
ATOM 1270 C CA . ILE A 1 163 ? -1.864 4.847 31.734 1.00 82.19 163 ILE A CA 1
ATOM 1271 C C . ILE A 1 163 ? -0.479 5.287 32.227 1.00 82.19 163 ILE A C 1
ATOM 1273 O O . ILE A 1 163 ? 0.349 4.441 32.552 1.00 82.19 163 ILE A O 1
ATOM 1277 N N . SER A 1 164 ? -0.231 6.595 32.351 1.00 83.19 164 SER A N 1
ATOM 1278 C CA . SER A 1 164 ? 1.035 7.111 32.888 1.00 83.19 164 SER A CA 1
ATOM 1279 C C . SER A 1 164 ? 1.268 6.685 34.343 1.00 83.19 164 SER A C 1
ATOM 1281 O O . SER A 1 164 ? 2.380 6.300 34.698 1.00 83.19 164 SER A O 1
ATOM 1283 N N . GLU A 1 165 ? 0.232 6.698 35.185 1.00 84.62 165 GLU A N 1
ATOM 1284 C CA . GLU A 1 165 ? 0.319 6.203 36.564 1.00 84.62 165 GLU A CA 1
ATOM 1285 C C . GLU A 1 165 ? 0.571 4.694 36.631 1.00 84.62 165 GLU A C 1
ATOM 1287 O O . GLU A 1 165 ? 1.400 4.257 37.429 1.00 84.62 165 GLU A O 1
ATOM 1292 N N . MET A 1 166 ? -0.069 3.900 35.766 1.00 82.62 166 MET A N 1
ATOM 1293 C CA . MET A 1 166 ? 0.213 2.466 35.674 1.00 82.62 166 MET A CA 1
ATOM 1294 C C . MET A 1 166 ? 1.641 2.185 35.205 1.00 82.62 166 MET A C 1
ATOM 1296 O O . MET A 1 166 ? 2.280 1.305 35.773 1.00 82.62 166 MET A O 1
ATOM 1300 N N . HIS A 1 167 ? 2.175 2.938 34.237 1.00 78.00 167 HIS A N 1
ATOM 1301 C CA . HIS A 1 167 ? 3.585 2.818 33.852 1.00 78.00 167 HIS A CA 1
ATOM 1302 C C . HIS A 1 167 ? 4.517 3.159 35.019 1.00 78.00 167 HIS A C 1
ATOM 1304 O O . HIS A 1 167 ? 5.378 2.353 35.349 1.00 78.00 167 HIS A O 1
ATOM 1310 N N . LYS A 1 168 ? 4.283 4.266 35.739 1.00 83.81 168 LYS A N 1
ATOM 1311 C CA . LYS A 1 168 ? 5.080 4.624 36.929 1.00 83.81 168 LYS A CA 1
ATOM 1312 C C . LYS A 1 168 ? 5.034 3.549 38.020 1.00 83.81 168 LYS A C 1
ATOM 1314 O O . LYS A 1 168 ? 6.041 3.286 38.672 1.00 83.81 168 LYS A O 1
ATOM 1319 N N . LEU A 1 169 ? 3.869 2.941 38.246 1.00 82.31 169 LEU A N 1
ATOM 1320 C CA . LEU A 1 169 ? 3.715 1.834 39.193 1.00 82.31 169 LEU A CA 1
ATOM 1321 C C . LEU A 1 169 ? 4.426 0.573 38.705 1.00 82.31 169 LEU A C 1
ATOM 1323 O O . LEU A 1 169 ? 5.103 -0.073 39.498 1.00 82.31 169 LEU A O 1
ATOM 1327 N N . SER A 1 170 ? 4.313 0.249 37.419 1.00 77.38 170 SER A N 1
ATOM 1328 C CA . SER A 1 170 ? 5.021 -0.865 36.790 1.00 77.38 170 SER A CA 1
ATOM 1329 C C . SER A 1 170 ? 6.535 -0.698 36.922 1.00 77.38 170 SER A C 1
ATOM 1331 O O . SER A 1 170 ? 7.204 -1.613 37.387 1.00 77.38 170 SER A O 1
ATOM 1333 N N . ASP A 1 171 ? 7.077 0.484 36.632 1.00 81.50 171 ASP A N 1
ATOM 1334 C CA . ASP A 1 171 ? 8.509 0.774 36.772 1.00 81.50 171 ASP A CA 1
ATOM 1335 C C . ASP A 1 171 ? 8.971 0.662 38.230 1.00 81.50 171 ASP A C 1
ATOM 1337 O O . ASP A 1 171 ? 10.056 0.154 38.514 1.00 81.50 171 ASP A O 1
ATOM 1341 N N . LYS A 1 172 ? 8.118 1.070 39.178 1.00 79.50 172 LYS A N 1
ATOM 1342 C CA . LYS A 1 172 ? 8.382 0.958 40.618 1.00 79.50 172 LYS A CA 1
ATOM 1343 C C . LYS A 1 172 ? 8.333 -0.487 41.128 1.00 79.50 172 LYS A C 1
ATOM 1345 O O . LYS A 1 172 ? 9.098 -0.830 42.025 1.00 79.50 172 LYS A O 1
ATOM 1350 N N . ILE A 1 173 ? 7.428 -1.309 40.598 1.00 75.00 173 ILE A N 1
ATOM 1351 C CA . ILE A 1 173 ? 7.231 -2.709 41.008 1.00 75.00 173 ILE A CA 1
ATOM 1352 C C . ILE A 1 173 ? 8.270 -3.620 40.348 1.00 75.00 173 ILE A C 1
ATOM 1354 O O . ILE A 1 173 ? 8.843 -4.478 41.013 1.00 75.00 173 ILE A O 1
ATOM 1358 N N . PHE A 1 174 ? 8.525 -3.427 39.054 1.00 77.06 174 PHE A N 1
ATOM 1359 C CA . PHE A 1 174 ? 9.389 -4.292 38.249 1.00 77.06 174 PHE A CA 1
ATOM 1360 C C . PHE A 1 174 ? 10.816 -3.755 38.077 1.00 77.06 174 PHE A C 1
ATOM 1362 O O . PHE A 1 174 ? 11.662 -4.465 37.540 1.00 77.06 174 PHE A O 1
ATOM 1369 N N . GLY A 1 175 ? 11.119 -2.550 38.575 1.00 63.16 175 GLY A N 1
ATOM 1370 C CA . GLY A 1 175 ? 12.487 -2.086 38.810 1.00 63.16 175 GLY A CA 1
ATOM 1371 C C . GLY A 1 175 ? 13.390 -2.086 37.576 1.00 63.16 175 GLY A C 1
ATOM 1372 O O . GLY A 1 175 ? 14.557 -2.459 37.683 1.00 63.16 175 GLY A O 1
ATOM 1373 N N . LEU A 1 176 ? 12.882 -1.658 36.416 1.00 57.41 176 LEU A N 1
ATOM 1374 C CA . LEU A 1 176 ? 13.667 -1.598 35.175 1.00 57.41 176 LEU A CA 1
ATOM 1375 C C . LEU A 1 176 ? 14.711 -0.462 35.137 1.00 57.41 176 LEU A C 1
ATOM 1377 O O . LEU A 1 176 ? 15.436 -0.343 34.154 1.00 57.41 176 LEU A O 1
ATOM 1381 N N . ASP A 1 177 ? 14.869 0.318 36.212 1.00 55.66 177 ASP A N 1
ATOM 1382 C CA . ASP A 1 177 ? 15.789 1.465 36.268 1.00 55.66 177 ASP A CA 1
ATOM 1383 C C . ASP A 1 177 ? 17.068 1.201 37.092 1.00 55.66 177 ASP A C 1
ATOM 1385 O O . ASP A 1 177 ? 17.466 1.980 37.960 1.00 55.66 177 ASP A O 1
ATOM 1389 N N . LYS A 1 178 ? 17.729 0.057 36.855 1.00 53.88 178 LYS A N 1
ATOM 1390 C CA . LYS A 1 178 ? 19.035 -0.263 37.476 1.00 53.88 178 LYS A CA 1
ATOM 1391 C C . LYS A 1 178 ? 20.221 -0.406 36.516 1.00 53.88 178 LYS A C 1
ATOM 1393 O O . LYS A 1 178 ? 21.287 -0.802 36.974 1.00 53.88 178 LYS A O 1
ATOM 1398 N N . TRP A 1 179 ? 20.103 -0.042 35.236 1.00 48.41 179 TRP A N 1
ATOM 1399 C CA . TRP A 1 179 ? 21.197 -0.263 34.267 1.00 48.41 179 TRP A CA 1
ATOM 1400 C C . TRP A 1 179 ? 21.604 0.929 33.381 1.00 48.41 179 TRP A C 1
ATOM 1402 O O . TRP A 1 179 ? 22.299 0.729 32.392 1.00 48.41 179 TRP A O 1
ATOM 1412 N N . GLN A 1 180 ? 21.280 2.178 33.743 1.00 49.00 180 GLN A N 1
ATOM 1413 C CA . GLN A 1 180 ? 21.839 3.365 33.059 1.00 49.00 180 GLN A CA 1
ATOM 1414 C C . GLN A 1 180 ? 22.646 4.308 33.966 1.00 49.00 180 GLN A C 1
ATOM 1416 O O . GLN A 1 180 ? 22.618 5.528 33.822 1.00 49.00 180 GLN A O 1
ATOM 1421 N N . ARG A 1 181 ? 23.460 3.747 34.867 1.00 48.91 181 ARG A N 1
ATOM 1422 C CA . ARG A 1 181 ? 24.667 4.442 35.339 1.00 48.91 181 ARG A CA 1
ATOM 1423 C C . ARG A 1 181 ? 25.880 3.538 35.180 1.00 48.91 181 ARG A C 1
ATOM 1425 O O . ARG A 1 181 ? 26.021 2.572 35.919 1.00 48.91 181 ARG A O 1
ATOM 1432 N N . GLY A 1 182 ? 26.748 3.909 34.243 1.00 48.91 182 GLY A N 1
ATOM 1433 C CA . GLY A 1 182 ? 28.084 3.342 34.080 1.00 48.91 182 GLY A CA 1
ATOM 1434 C C . GLY A 1 182 ? 28.354 2.862 32.661 1.00 48.91 182 GLY A C 1
ATOM 1435 O O . GLY A 1 182 ? 28.185 1.679 32.397 1.00 48.91 182 GLY A O 1
ATOM 1436 N N . PHE A 1 183 ? 28.705 3.785 31.763 1.00 38.56 183 PHE A N 1
ATOM 1437 C CA . PHE A 1 183 ? 29.982 3.858 31.033 1.00 38.56 183 PHE A CA 1
ATOM 1438 C C . PHE A 1 183 ? 30.001 5.137 30.189 1.00 38.56 183 PHE A C 1
ATOM 1440 O O . PHE A 1 183 ? 28.959 5.449 29.570 1.00 38.56 183 PHE A O 1
#

Nearest PDB structures (foldseek):
  4nxj-assembly3_C  TM=3.624E-01  e=6.790E+00  Plasmodium falciparum 3D7

Mean predicted aligned error: 19.51 Å

Sequence (183 aa):
MTNAKRGRGRPKGSGKNDGPILDRVADAIVKDPQLKPTTAMLRIIRGQSGWDATEATLLRRLQGKWKNESEKLLNAARERAARVNFPTRPVATSDRWPPISDFERHQRWLDSAVGKAAMGYVTSSAFQKVVEQVTSPSYQAELSRVEKLARGLLDDGSLTKRISEMHKLSDKIFGLDKWQRGF

Secondary structure (DSSP, 8-state):
-----------TT-----HHHHHHHHHHHHH-TTS-HHHHHHHHHHT----SS-HHHHHHHHHHHHHHHHHHHHHHHHHHHHHHTS--------TTS----HHHHHHHHHHSHHHHHHHHHHTSHHHHHHHHHHHSHHHHHHHHHHHHHHHHHHHTSHHHHHHHHHHHHHHHHH---SSSS--

Radius of gyration: 30.07 Å; Cα contacts (8 Å, |Δi|>4): 68; chains: 1; bounding box: 63×80×69 Å

Solvent-accessible surface area (backbone atoms only — not comparable to full-atom values): 11145 Å² total; per-residue (Å²): 140,82,86,77,78,75,76,90,65,81,63,94,78,79,66,81,88,55,59,76,57,51,47,53,34,24,41,51,30,68,76,36,77,86,52,51,68,70,59,42,44,51,54,52,56,75,73,50,86,90,67,99,61,55,70,70,61,50,49,54,53,50,50,60,51,42,76,77,42,44,69,64,37,40,53,53,29,46,55,53,52,57,65,65,69,49,84,70,72,79,77,75,85,64,97,79,69,78,89,72,48,75,66,57,51,53,49,54,43,48,72,31,74,66,31,43,52,52,50,50,48,64,71,27,70,68,45,46,52,53,50,52,52,65,68,26,70,67,46,47,51,49,51,52,51,50,49,51,51,52,48,47,38,59,74,69,39,54,51,59,51,51,50,52,51,49,49,55,49,45,46,68,74,67,54,78,85,78,80,89,82,89,132